Protein AF-X1RIG5-F1 (afdb_monomer)

Foldseek 3Di:
DAAQAKDKDKDKDFAQDQAWWFKKKKKFKDDPRHTPDIDIDTPDIAHHGDIDIDIDIDGNHPPDWDKMKIWMFIDTPNHTPDIDIDIDTHHYPPPWDWDKDFPDWDWADDQDAQDKIKIKTKMFTQIGAFWWKKKWKFKDFPRHGDDIWIFDIDTAGHGGMDITITMDTRNDDGDMDIDMDMDTDD

Nearest PDB structures (foldseek):
  5l7k-assembly1_A  TM=7.568E-01  e=1.453E-01  Homo sapiens
  1ksj-assembly1_B  TM=7.223E-01  e=5.410E-01  Homo sapiens
  2ice-assembly2_D  TM=3.667E-01  e=1.274E-02  Homo sapiens
  2ice-assembly1_A  TM=3.666E-01  e=1.338E-02  Homo sapiens
  2a73-assembly1_A  TM=3.459E-01  e=1.049E-02  Homo sapiens

Radius of gyration: 20.93 Å; Cα contacts (8 Å, |Δi|>4): 459; chains: 1; bounding box: 56×22×58 Å

Secondary structure (DSSP, 8-state):
-BTTSPEEEEEEEE--SSS-B--EEEEEEEETTEEEEEEEE----B-TT-EEEEEEEE--TTPPSEEEEEEEEEEETTEEEEEEEEEEEEBPTTSS---EEEEEEEEES---TTEEEEEEEEEEE-SSS-EEEEEEEEEEETTEEEEEEEPPPEEE-TT-EEEEEEEEEE-SSS-EEEEEEEE---

Structure (mmCIF, N/CA/C/O backbone):
data_AF-X1RIG5-F1
#
_entry.id   AF-X1RIG5-F1
#
loop_
_atom_site.group_PDB
_atom_site.id
_atom_site.type_symbol
_atom_site.label_atom_id
_atom_site.label_alt_id
_atom_site.label_comp_id
_atom_site.label_asym_id
_atom_site.label_entity_id
_atom_site.label_seq_id
_atom_site.pdbx_PDB_ins_code
_atom_site.Cartn_x
_atom_site.Cartn_y
_atom_site.Cartn_z
_atom_site.occupancy
_atom_site.B_iso_or_equiv
_atom_site.auth_seq_id
_atom_site.auth_comp_id
_atom_site.auth_asym_id
_atom_site.auth_atom_id
_atom_site.pdbx_PDB_model_num
ATOM 1 N N . THR A 1 1 ? -14.462 3.095 0.187 1.00 90.62 1 THR A N 1
ATOM 2 C CA . THR A 1 1 ? -13.925 1.980 -0.620 1.00 90.62 1 THR A CA 1
ATOM 3 C C . THR A 1 1 ? -15.043 1.390 -1.469 1.00 90.62 1 THR A C 1
ATOM 5 O O . THR A 1 1 ? -16.194 1.774 -1.270 1.00 90.62 1 THR A O 1
ATOM 8 N N . GLU A 1 2 ? -14.728 0.491 -2.396 1.00 92.69 2 GLU A N 1
ATOM 9 C CA . GLU A 1 2 ? -15.689 -0.296 -3.183 1.00 92.69 2 GLU A CA 1
ATOM 10 C C . GLU A 1 2 ? -15.714 -1.760 -2.735 1.00 92.69 2 GLU A C 1
ATOM 12 O O . GLU A 1 2 ? -14.831 -2.212 -2.007 1.00 92.69 2 GLU A O 1
ATOM 17 N N . VAL A 1 3 ? -16.726 -2.506 -3.182 1.00 91.50 3 VAL A N 1
ATOM 18 C CA . VAL A 1 3 ? -16.779 -3.968 -3.032 1.00 91.50 3 VAL A CA 1
ATOM 19 C C . VAL A 1 3 ? -15.520 -4.609 -3.629 1.00 91.50 3 VAL A C 1
ATOM 21 O O . VAL A 1 3 ? -15.137 -4.267 -4.745 1.00 91.50 3 VAL A O 1
ATOM 24 N N . ASN A 1 4 ? -14.922 -5.561 -2.906 1.00 88.12 4 ASN A N 1
ATOM 25 C CA . ASN A 1 4 ? -13.672 -6.264 -3.242 1.00 88.12 4 ASN A CA 1
ATOM 26 C C . ASN A 1 4 ? -12.398 -5.398 -3.233 1.00 88.12 4 ASN A C 1
ATOM 28 O O . ASN A 1 4 ? -11.327 -5.908 -3.551 1.00 88.12 4 ASN A O 1
ATOM 32 N N . TYR A 1 5 ? -12.482 -4.123 -2.838 1.00 88.56 5 TYR A N 1
ATOM 33 C CA . TYR A 1 5 ? -11.306 -3.278 -2.627 1.00 88.56 5 TYR A CA 1
ATOM 34 C C . TYR A 1 5 ? -11.061 -3.079 -1.133 1.00 88.56 5 TYR A C 1
ATOM 36 O O . TYR A 1 5 ? -11.981 -2.677 -0.402 1.00 88.56 5 TYR A O 1
ATOM 44 N N . PRO A 1 6 ? -9.834 -3.333 -0.654 1.00 90.56 6 PRO A N 1
ATOM 45 C CA . PRO A 1 6 ? -9.542 -3.255 0.765 1.00 90.56 6 PRO A CA 1
ATOM 46 C C . PRO A 1 6 ? -9.807 -1.852 1.318 1.00 90.56 6 PRO A C 1
ATOM 48 O O . PRO A 1 6 ? -9.609 -0.839 0.645 1.00 90.56 6 PRO A O 1
ATOM 51 N N . LEU A 1 7 ? -10.267 -1.788 2.564 1.00 91.88 7 LEU A N 1
ATOM 52 C CA . LEU A 1 7 ? -10.380 -0.537 3.304 1.00 91.88 7 LEU A CA 1
ATOM 53 C C . LEU A 1 7 ? -9.112 -0.322 4.132 1.00 91.88 7 LEU A C 1
ATOM 55 O O . LEU A 1 7 ? -8.787 -1.158 4.971 1.00 91.88 7 LEU A O 1
ATOM 59 N N . GLN A 1 8 ? -8.450 0.824 3.971 1.00 92.75 8 GLN A N 1
ATOM 60 C CA . GLN A 1 8 ? -7.402 1.251 4.898 1.00 92.75 8 GLN A CA 1
ATOM 61 C C . GLN A 1 8 ? -7.973 2.103 6.032 1.00 92.75 8 GLN A C 1
ATOM 63 O O . GLN A 1 8 ? -8.466 3.213 5.824 1.00 92.75 8 GLN A O 1
ATOM 68 N N . ILE A 1 9 ? -7.828 1.614 7.259 1.00 94.00 9 ILE A N 1
ATOM 69 C CA . ILE A 1 9 ? -8.090 2.366 8.483 1.00 94.00 9 ILE A CA 1
ATOM 70 C C . ILE A 1 9 ? -6.743 2.887 8.983 1.00 94.00 9 ILE A C 1
ATOM 72 O O . ILE A 1 9 ? -5.845 2.110 9.299 1.00 94.00 9 ILE A O 1
ATOM 76 N N . LYS A 1 10 ? -6.575 4.212 9.025 1.00 93.31 10 LYS A N 1
ATOM 77 C CA . LYS A 1 10 ? -5.306 4.859 9.392 1.00 93.31 10 LYS A CA 1
ATOM 78 C C . LYS A 1 10 ? -5.344 5.327 10.845 1.00 93.31 10 LYS A C 1
ATOM 80 O O . LYS A 1 10 ? -6.136 6.201 11.199 1.00 93.31 10 LYS A O 1
ATOM 85 N N . ILE A 1 11 ? -4.464 4.775 11.677 1.00 94.69 11 ILE A N 1
ATOM 86 C CA . ILE A 1 11 ? -4.332 5.133 13.091 1.00 94.69 11 ILE A CA 1
ATOM 87 C C . ILE A 1 11 ? -3.092 6.012 13.251 1.00 94.69 11 ILE A C 1
ATOM 89 O O . ILE A 1 11 ? -1.973 5.555 13.042 1.00 94.69 11 ILE A O 1
ATOM 93 N N . SER A 1 12 ? -3.272 7.272 13.648 1.00 95.12 12 SER A N 1
ATOM 94 C CA . SER A 1 12 ? -2.155 8.146 14.024 1.00 95.12 12 SER A CA 1
ATOM 95 C C . SER A 1 12 ? -1.780 7.896 15.482 1.00 95.12 12 SER A C 1
ATOM 97 O O . SER A 1 12 ? -2.545 8.239 16.383 1.00 95.12 12 SER A O 1
ATOM 99 N N . PHE A 1 13 ? -0.596 7.339 15.723 1.00 95.69 13 PHE A N 1
ATOM 100 C CA . PHE A 1 13 ? -0.113 7.004 17.058 1.00 95.69 13 PHE A CA 1
ATOM 101 C C . PHE A 1 13 ? 1.099 7.855 17.433 1.00 95.69 13 PHE A C 1
ATOM 103 O O . PHE A 1 13 ? 2.084 7.898 16.697 1.00 95.69 13 PHE A O 1
ATOM 110 N N . LYS A 1 14 ? 1.064 8.485 18.613 1.00 95.94 14 LYS A N 1
ATOM 111 C CA . LYS A 1 14 ? 2.202 9.212 19.188 1.00 95.94 14 LYS A CA 1
ATOM 112 C C . LYS A 1 14 ? 2.753 8.464 20.396 1.00 95.94 14 LYS A C 1
ATOM 114 O O . LYS A 1 14 ? 2.040 8.280 21.378 1.00 95.94 14 LYS A O 1
ATOM 119 N N . ASN A 1 15 ? 4.033 8.105 20.362 1.00 96.50 15 ASN A N 1
ATOM 120 C CA . ASN A 1 15 ? 4.719 7.571 21.534 1.00 96.50 15 ASN A CA 1
ATOM 121 C C . ASN A 1 15 ? 5.291 8.719 22.379 1.00 96.50 15 ASN A C 1
ATOM 123 O O . ASN A 1 15 ? 6.271 9.343 21.987 1.00 96.50 15 ASN A O 1
ATOM 127 N N . THR A 1 16 ? 4.682 8.989 23.533 1.00 95.38 16 THR A N 1
ATOM 128 C CA . THR A 1 16 ? 5.144 9.993 24.513 1.00 95.38 16 THR A CA 1
ATOM 129 C C . THR A 1 16 ? 5.971 9.386 25.652 1.00 95.38 16 THR A C 1
ATOM 131 O O . THR A 1 16 ? 6.210 10.036 26.667 1.00 95.38 16 THR A O 1
ATOM 134 N N . GLY A 1 17 ? 6.303 8.097 25.558 1.00 93.06 17 GLY A N 1
ATOM 135 C CA . GLY A 1 17 ? 7.121 7.387 26.533 1.00 93.06 17 GLY A CA 1
ATOM 136 C C . GLY A 1 17 ? 8.605 7.417 26.173 1.00 93.06 17 GLY A C 1
ATOM 137 O O . GLY A 1 17 ? 9.011 7.874 25.108 1.00 93.06 17 GLY A O 1
ATOM 138 N N . ASN A 1 18 ? 9.428 6.855 27.057 1.00 95.19 18 ASN A N 1
ATOM 139 C CA . ASN A 1 18 ? 10.881 6.753 26.883 1.00 95.19 18 ASN A CA 1
ATOM 140 C C . ASN A 1 18 ? 11.351 5.403 26.300 1.00 95.19 18 ASN A C 1
ATOM 142 O O . ASN A 1 18 ? 12.549 5.215 26.093 1.00 95.19 18 ASN A O 1
ATOM 146 N N . VAL A 1 19 ? 10.434 4.468 26.027 1.00 95.00 19 VAL A N 1
ATOM 147 C CA . VAL A 1 19 ? 10.717 3.148 25.434 1.00 95.00 19 VAL A CA 1
ATOM 148 C C . VAL A 1 19 ? 9.994 2.974 24.101 1.00 95.00 19 VAL A C 1
ATOM 150 O O . VAL A 1 19 ? 9.023 3.671 23.815 1.00 95.00 19 VAL A O 1
ATOM 153 N N . VAL A 1 20 ? 10.462 2.045 23.264 1.00 96.44 20 VAL A N 1
ATOM 154 C CA . VAL A 1 20 ? 9.784 1.701 22.003 1.00 96.44 20 VAL A CA 1
ATOM 155 C C . VAL A 1 20 ? 8.409 1.102 22.310 1.00 96.44 20 VAL A C 1
ATOM 157 O O . VAL A 1 20 ? 8.315 0.119 23.043 1.00 96.44 20 VAL A O 1
ATOM 160 N N . ALA A 1 21 ? 7.359 1.674 21.725 1.00 96.00 21 ALA A N 1
ATOM 161 C CA . ALA A 1 21 ? 5.991 1.185 21.846 1.00 96.00 21 ALA A CA 1
ATOM 162 C C . ALA A 1 21 ? 5.666 0.203 20.710 1.00 96.00 21 ALA A C 1
ATOM 164 O O . ALA A 1 21 ? 6.063 0.422 19.565 1.00 96.00 21 ALA A O 1
ATOM 165 N N . LYS A 1 22 ? 4.925 -0.862 21.029 1.00 96.62 22 LYS A N 1
ATOM 166 C CA . LYS A 1 22 ? 4.336 -1.806 20.068 1.00 96.62 22 LYS A CA 1
ATOM 167 C C . LYS A 1 22 ? 2.828 -1.877 20.361 1.00 96.62 22 LYS A C 1
ATOM 169 O O . LYS A 1 22 ? 2.435 -2.680 21.209 1.00 96.62 22 LYS A O 1
ATOM 174 N N . PRO A 1 23 ? 2.010 -0.963 19.808 1.00 96.50 23 PRO A N 1
ATOM 175 C CA . PRO A 1 23 ? 0.573 -0.969 20.052 1.00 96.50 23 PRO A CA 1
ATOM 176 C C . PRO A 1 23 ? -0.097 -2.166 19.373 1.00 96.50 23 PRO A C 1
ATOM 178 O O . PRO A 1 23 ? 0.304 -2.584 18.289 1.00 96.50 23 PRO A O 1
ATOM 181 N N . GLN A 1 24 ? -1.140 -2.680 20.011 1.00 97.38 24 GLN A N 1
ATOM 182 C CA . GLN A 1 24 ? -2.062 -3.664 19.457 1.00 97.38 24 GLN A CA 1
ATOM 183 C C . GLN A 1 24 ? -3.335 -2.933 19.043 1.00 97.38 24 GLN A C 1
ATOM 185 O O . GLN A 1 24 ? -3.906 -2.188 19.836 1.00 97.38 24 GLN A O 1
ATOM 190 N N . ILE A 1 25 ? -3.770 -3.122 17.807 1.00 97.38 25 ILE A N 1
ATOM 191 C CA . ILE A 1 25 ? -4.968 -2.501 17.253 1.00 97.38 25 ILE A CA 1
ATOM 192 C C . ILE A 1 25 ? -5.963 -3.615 16.968 1.00 97.38 25 ILE A C 1
ATOM 194 O O . ILE A 1 25 ? -5.629 -4.567 16.269 1.00 97.38 25 ILE A O 1
ATOM 198 N N . ALA A 1 26 ? -7.172 -3.490 17.496 1.00 97.25 26 ALA A N 1
ATOM 199 C CA . ALA A 1 26 ? -8.304 -4.336 17.159 1.00 97.25 26 ALA A CA 1
ATOM 200 C C . ALA A 1 26 ? -9.369 -3.479 16.475 1.00 97.25 26 ALA A C 1
ATOM 202 O O . ALA A 1 26 ? -9.651 -2.362 16.907 1.00 97.25 26 ALA A O 1
ATOM 203 N N . VAL A 1 27 ? -9.944 -3.992 15.398 1.00 97.81 27 VAL A N 1
ATOM 204 C CA . VAL A 1 27 ? -11.011 -3.345 14.646 1.00 97.81 27 VAL A CA 1
ATOM 205 C C . VAL A 1 27 ? -12.162 -4.323 14.530 1.00 97.81 27 VAL A C 1
ATOM 207 O O . VAL A 1 27 ? -12.005 -5.383 13.935 1.00 97.81 27 VAL A O 1
ATOM 210 N N . GLU A 1 28 ? -13.323 -3.958 15.054 1.00 98.00 28 GLU A N 1
ATOM 211 C CA . GLU A 1 28 ? -14.573 -4.683 14.831 1.00 98.00 28 GLU A CA 1
ATOM 212 C C . GLU A 1 28 ? -15.380 -3.959 13.760 1.00 98.00 28 GLU A C 1
ATOM 214 O O . GLU A 1 28 ? -15.606 -2.751 13.849 1.00 98.00 28 GLU A O 1
ATOM 219 N N . ILE A 1 29 ? -15.821 -4.690 12.741 1.00 98.06 29 ILE A N 1
ATOM 220 C CA . ILE A 1 29 ? -16.619 -4.139 11.653 1.00 98.06 29 ILE A CA 1
ATOM 221 C C . ILE A 1 29 ? -18.057 -4.598 11.811 1.00 98.06 29 ILE A C 1
ATOM 223 O O . ILE A 1 29 ? -18.329 -5.791 11.939 1.00 98.06 29 ILE A O 1
ATOM 227 N N . SER A 1 30 ? -18.986 -3.650 11.757 1.00 97.44 30 SER A N 1
ATOM 228 C CA . SER A 1 30 ? -20.415 -3.903 11.878 1.00 97.44 30 SER A CA 1
ATOM 229 C C . SER A 1 30 ? -21.192 -3.414 10.661 1.00 97.44 30 SER A C 1
ATOM 231 O O . SER A 1 30 ? -20.843 -2.418 10.029 1.00 97.44 30 SER A O 1
ATOM 233 N N . SER A 1 31 ? -22.287 -4.105 10.354 1.00 96.62 31 SER A N 1
ATOM 234 C CA . SER A 1 31 ? -23.292 -3.690 9.375 1.00 96.62 31 SER A CA 1
ATOM 235 C C . SER A 1 31 ? -24.678 -3.941 9.953 1.00 96.62 31 SER A C 1
ATOM 237 O O . SER A 1 31 ? -24.922 -4.991 10.547 1.00 96.62 31 SER A O 1
ATOM 239 N N . ASN A 1 32 ? -25.583 -2.967 9.827 1.00 92.62 32 ASN A N 1
ATOM 240 C CA . ASN A 1 32 ? -26.935 -3.034 10.398 1.00 92.62 32 ASN A CA 1
ATOM 241 C C . ASN A 1 32 ? -26.960 -3.413 11.897 1.00 92.62 32 ASN A C 1
ATOM 243 O O . ASN A 1 32 ? -27.855 -4.120 12.355 1.00 92.62 32 ASN A O 1
ATOM 247 N N . GLY A 1 33 ? -25.956 -2.961 12.658 1.00 89.38 33 GLY A N 1
ATOM 248 C CA . GLY A 1 33 ? -25.832 -3.220 14.097 1.00 89.38 33 GLY A CA 1
ATOM 249 C C . GLY A 1 33 ? -25.289 -4.601 14.483 1.00 89.38 33 GLY A C 1
ATOM 250 O O . GLY A 1 33 ? -25.152 -4.867 15.673 1.00 89.38 33 GLY A O 1
ATOM 251 N N . ALA A 1 34 ? -24.957 -5.467 13.520 1.00 95.44 34 ALA A N 1
ATOM 252 C CA . ALA A 1 34 ? -24.324 -6.760 13.772 1.00 95.44 34 ALA A CA 1
ATOM 253 C C . ALA A 1 34 ? -22.849 -6.736 13.358 1.00 95.44 34 ALA A C 1
ATOM 255 O O . ALA A 1 34 ? -22.517 -6.204 12.298 1.00 95.44 34 ALA A O 1
ATOM 256 N N . ILE A 1 35 ? -21.979 -7.352 14.162 1.00 96.50 35 ILE A N 1
ATOM 257 C CA . ILE A 1 35 ? -20.569 -7.550 13.809 1.00 96.50 35 ILE A CA 1
ATOM 258 C C . ILE A 1 35 ? -20.496 -8.538 12.641 1.00 96.50 35 ILE A C 1
ATOM 260 O O . ILE A 1 35 ? -21.047 -9.638 12.706 1.00 96.50 35 ILE A O 1
ATOM 264 N N . VAL A 1 36 ? -19.823 -8.134 11.569 1.00 96.50 36 VAL A N 1
ATOM 265 C CA . VAL A 1 36 ? -19.648 -8.919 10.338 1.00 96.50 36 VAL A CA 1
ATOM 266 C C . VAL A 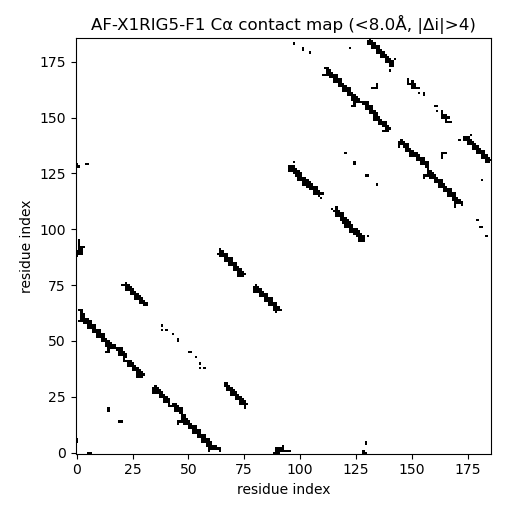1 36 ? -18.202 -9.349 10.109 1.00 96.50 36 VAL A C 1
ATOM 268 O O . VAL A 1 36 ? -17.966 -10.242 9.289 1.00 96.50 36 VAL A O 1
ATOM 271 N N . ASP A 1 37 ? -17.250 -8.704 10.791 1.00 96.69 37 AS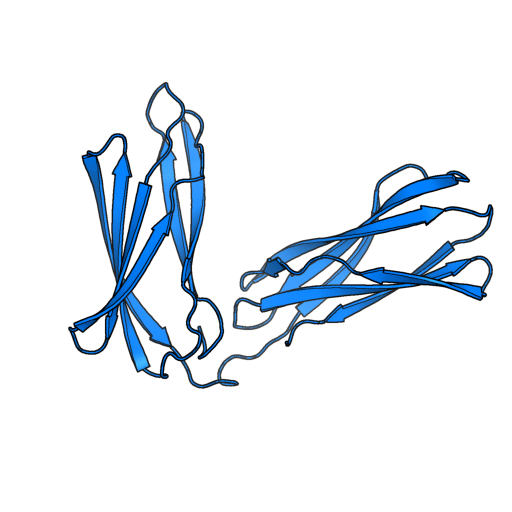P A N 1
ATOM 272 C CA . ASP A 1 37 ? -15.831 -9.041 10.733 1.00 96.69 37 ASP A CA 1
ATOM 273 C C . ASP A 1 37 ? -15.033 -8.432 11.893 1.00 96.69 37 ASP A C 1
ATOM 275 O O . ASP A 1 37 ? -15.500 -7.515 12.573 1.00 96.69 37 ASP A O 1
ATOM 279 N N . SER A 1 38 ? -13.799 -8.899 12.067 1.00 96.06 38 SER A N 1
ATOM 280 C CA . SER A 1 38 ? -12.819 -8.296 12.966 1.00 96.06 38 SER A CA 1
ATOM 281 C C . SER A 1 38 ? -11.396 -8.456 12.436 1.00 96.06 38 SER A C 1
ATOM 283 O O . SER A 1 38 ? -11.030 -9.534 11.972 1.00 96.06 38 SER A O 1
ATOM 285 N N . VAL A 1 39 ? -10.569 -7.421 12.579 1.00 96.12 39 VAL A N 1
ATOM 286 C CA . VAL A 1 39 ? -9.152 -7.431 12.188 1.00 96.12 39 VAL A CA 1
ATOM 287 C C . VAL A 1 39 ? -8.294 -6.998 13.370 1.00 96.12 39 VAL A C 1
ATOM 289 O O . VAL A 1 39 ? -8.643 -6.062 14.085 1.00 96.12 39 VAL A O 1
ATOM 292 N N . SER A 1 40 ? -7.152 -7.653 13.571 1.00 94.12 40 SER A N 1
ATOM 293 C CA . SER A 1 40 ? -6.163 -7.260 14.576 1.00 94.12 40 SER A CA 1
ATOM 294 C C . SER A 1 40 ? -4.794 -7.032 13.949 1.00 94.12 40 SER A C 1
ATOM 296 O O . SER A 1 40 ? -4.390 -7.785 13.066 1.00 94.12 40 SER A O 1
ATOM 298 N N . PHE A 1 41 ? -4.057 -6.043 14.443 1.00 94.44 41 PHE A N 1
ATOM 299 C CA . PHE A 1 41 ? -2.727 -5.692 13.962 1.00 94.44 41 PHE A CA 1
ATOM 300 C C . PHE A 1 41 ? -1.806 -5.319 15.124 1.00 94.44 41 PHE A C 1
ATOM 302 O O . PHE A 1 41 ? -2.214 -4.593 16.029 1.00 94.44 41 PHE A O 1
ATOM 309 N N . GLU A 1 42 ? -0.549 -5.767 15.097 1.00 92.25 42 GLU A N 1
ATOM 310 C CA . GLU A 1 42 ? 0.407 -5.440 16.161 1.00 92.25 42 GLU A CA 1
ATOM 311 C C . GLU A 1 42 ? 1.858 -5.229 15.706 1.00 92.25 42 GLU A C 1
ATOM 313 O O . GLU A 1 42 ? 2.733 -5.060 16.543 1.00 92.25 42 GLU A O 1
ATOM 318 N N . ASP A 1 43 ? 2.179 -5.189 14.414 1.00 91.56 43 ASP A N 1
ATOM 319 C CA . ASP A 1 43 ? 3.585 -5.296 13.986 1.00 91.56 43 ASP A CA 1
ATOM 320 C C . ASP A 1 43 ? 4.406 -3.997 14.053 1.00 91.56 43 ASP A C 1
ATOM 322 O O . ASP A 1 43 ? 5.643 -4.036 14.035 1.00 91.56 43 ASP A O 1
ATOM 326 N N . THR A 1 44 ? 3.764 -2.833 14.181 1.00 93.19 44 THR A N 1
ATOM 327 C CA . THR A 1 44 ? 4.475 -1.547 14.130 1.00 93.19 44 THR A CA 1
ATOM 328 C C . THR A 1 44 ? 5.188 -1.222 15.442 1.00 93.19 44 THR A C 1
ATOM 330 O O . THR A 1 44 ? 4.590 -1.171 16.515 1.00 93.19 44 THR A O 1
ATOM 333 N N . LYS A 1 45 ? 6.488 -0.916 15.347 1.00 95.56 45 LYS A N 1
ATOM 334 C CA . LYS A 1 45 ? 7.311 -0.410 16.455 1.00 95.56 45 LYS A CA 1
ATOM 335 C C . LYS A 1 45 ? 7.501 1.095 16.330 1.00 95.56 45 LYS A C 1
ATOM 337 O O . LYS A 1 45 ? 8.051 1.565 15.338 1.00 95.56 45 LYS A O 1
ATOM 342 N N . ILE A 1 46 ? 7.131 1.836 17.368 1.00 95.62 46 ILE A N 1
ATOM 343 C CA . ILE A 1 46 ? 7.161 3.300 17.376 1.00 95.62 46 ILE A CA 1
ATOM 344 C C . ILE A 1 46 ? 8.197 3.779 18.386 1.00 95.62 46 ILE A C 1
ATOM 346 O O . ILE A 1 46 ? 8.101 3.509 19.586 1.00 95.62 46 ILE A O 1
ATOM 350 N N . LYS A 1 47 ? 9.215 4.491 17.899 1.00 97.00 47 LYS A N 1
ATOM 351 C CA . LYS A 1 47 ? 10.290 5.039 18.740 1.00 97.00 47 LYS A CA 1
ATOM 352 C C . LYS A 1 47 ? 9.765 6.146 19.674 1.00 97.00 47 LYS A C 1
ATOM 354 O O . LYS A 1 47 ? 8.763 6.775 19.343 1.00 97.00 47 LYS A O 1
ATOM 359 N N . PRO A 1 48 ? 10.443 6.405 20.806 1.00 97.06 48 PRO A N 1
ATOM 360 C CA . PRO A 1 48 ? 10.139 7.537 21.682 1.00 97.06 48 PRO A CA 1
ATOM 361 C C . PRO A 1 48 ? 10.011 8.863 20.926 1.00 97.06 48 PRO A C 1
ATOM 363 O O . PRO A 1 48 ? 10.781 9.122 19.997 1.00 97.06 48 PRO A O 1
ATOM 366 N N . GLU A 1 49 ? 9.045 9.688 21.330 1.00 95.56 49 GLU A N 1
ATOM 367 C CA . GLU A 1 49 ? 8.738 11.015 20.772 1.00 95.56 49 GLU A CA 1
ATOM 368 C C . GLU A 1 49 ? 8.398 11.036 19.271 1.00 95.56 49 GLU A C 1
ATOM 370 O O . GLU A 1 49 ? 8.386 12.096 18.637 1.00 95.56 49 GLU A O 1
ATOM 375 N N . LYS A 1 50 ? 8.110 9.874 18.674 1.00 97.06 50 LYS A N 1
ATOM 376 C CA . LYS A 1 50 ? 7.685 9.769 17.276 1.00 97.06 50 LYS A CA 1
ATOM 377 C C . LYS A 1 50 ? 6.176 9.645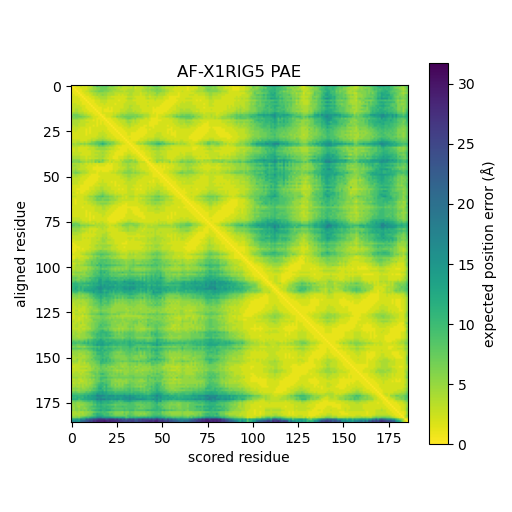 17.145 1.00 97.06 50 LYS A C 1
ATOM 379 O O . LYS A 1 50 ? 5.489 9.098 18.010 1.00 97.06 50 LYS A O 1
ATOM 384 N N . ILE A 1 51 ? 5.697 10.178 16.027 1.00 96.00 51 ILE A N 1
ATOM 385 C CA . ILE A 1 51 ? 4.343 9.998 15.523 1.00 96.00 51 ILE A CA 1
ATOM 386 C C . ILE A 1 51 ? 4.470 9.118 14.289 1.00 96.00 51 ILE A C 1
ATOM 388 O O . ILE A 1 51 ? 5.263 9.434 13.407 1.00 96.00 51 ILE A O 1
ATOM 392 N N . GLU A 1 52 ? 3.701 8.041 14.245 1.00 95.38 52 GLU A N 1
ATOM 393 C CA . GLU A 1 52 ? 3.631 7.143 13.097 1.00 95.38 52 GLU A CA 1
ATOM 394 C C . GLU A 1 52 ? 2.165 6.923 12.726 1.00 95.38 52 GLU A C 1
ATOM 396 O O . GLU A 1 52 ? 1.287 6.885 13.595 1.00 95.38 52 GLU A O 1
ATOM 401 N N . VAL A 1 53 ? 1.900 6.776 11.429 1.00 94.06 53 VAL A N 1
ATOM 402 C CA . VAL A 1 53 ? 0.590 6.360 10.925 1.00 94.06 53 VAL A CA 1
ATOM 403 C C . VAL A 1 53 ? 0.639 4.857 10.694 1.00 94.06 53 VAL A C 1
ATOM 405 O O . VAL A 1 53 ? 1.426 4.380 9.881 1.00 94.06 53 VAL A O 1
ATOM 408 N N . ILE A 1 54 ? -0.197 4.113 11.412 1.00 94.38 54 ILE A N 1
ATOM 409 C CA . ILE A 1 54 ? -0.334 2.666 11.270 1.00 94.38 54 ILE A CA 1
ATOM 410 C C . ILE A 1 54 ? -1.541 2.388 10.363 1.00 94.38 54 ILE A C 1
ATOM 412 O O . ILE A 1 54 ? -2.670 2.676 10.774 1.00 94.38 54 ILE A O 1
ATOM 416 N N . PRO A 1 55 ? -1.343 1.866 9.140 1.00 92.25 55 PRO A N 1
ATOM 417 C CA . PRO A 1 55 ? -2.440 1.410 8.302 1.00 92.25 55 PRO A CA 1
ATOM 418 C C . PRO A 1 55 ? -2.881 0.007 8.736 1.00 92.25 55 PRO A C 1
ATOM 420 O O . PRO A 1 55 ? -2.069 -0.911 8.818 1.00 92.25 55 PRO A O 1
ATOM 423 N N . VAL A 1 56 ? -4.175 -0.160 8.990 1.00 93.81 56 VAL A N 1
ATOM 424 C CA . VAL A 1 56 ? -4.816 -1.465 9.175 1.00 93.81 56 VAL A CA 1
ATOM 425 C C . VAL A 1 56 ? -5.714 -1.709 7.974 1.00 93.81 56 VAL A C 1
ATOM 427 O O . VAL A 1 56 ? -6.606 -0.910 7.691 1.00 93.81 56 VAL A O 1
ATOM 430 N N . GLU A 1 57 ? -5.444 -2.788 7.248 1.00 92.88 57 GLU A N 1
ATOM 431 C CA . GLU A 1 57 ? -6.202 -3.175 6.061 1.00 92.88 57 GLU A CA 1
ATOM 432 C C . GLU A 1 57 ? -7.332 -4.130 6.449 1.00 92.88 57 GLU A C 1
ATOM 434 O O . GLU A 1 57 ? -7.110 -5.111 7.157 1.00 92.88 57 GLU A O 1
ATOM 439 N N . TRP A 1 58 ? -8.542 -3.846 5.974 1.00 94.50 58 TRP A N 1
ATOM 440 C CA . TRP A 1 58 ? -9.666 -4.770 6.042 1.00 94.50 58 TRP A CA 1
ATOM 441 C C . TRP A 1 58 ? -10.044 -5.236 4.635 1.00 94.50 58 TRP A C 1
ATOM 443 O O . TRP A 1 58 ? -10.364 -4.415 3.771 1.00 94.50 58 TRP A O 1
ATOM 453 N N . ASP A 1 59 ? -10.008 -6.551 4.412 1.00 92.00 59 ASP A N 1
ATOM 454 C CA . ASP A 1 59 ? -10.420 -7.175 3.156 1.00 92.00 59 ASP A CA 1
ATOM 455 C C . ASP A 1 59 ? -11.950 -7.145 3.018 1.00 92.00 59 ASP A C 1
ATOM 457 O O . ASP A 1 59 ? -12.690 -7.715 3.824 1.00 92.00 59 ASP A O 1
ATOM 461 N N . THR A 1 60 ? -12.433 -6.468 1.978 1.00 91.62 60 THR A N 1
ATOM 462 C CA . THR A 1 60 ? -13.866 -6.334 1.692 1.00 91.62 60 THR A CA 1
ATOM 463 C C . THR A 1 60 ? -14.367 -7.363 0.676 1.00 91.62 60 THR A C 1
ATOM 465 O O . THR A 1 60 ? -15.507 -7.264 0.211 1.00 91.62 60 THR A O 1
ATOM 468 N N . THR A 1 61 ? -13.552 -8.361 0.327 1.00 89.88 61 THR A N 1
ATOM 469 C CA . THR A 1 61 ? -13.934 -9.432 -0.597 1.00 89.88 61 THR A CA 1
ATOM 470 C C . THR A 1 61 ? -15.196 -10.143 -0.110 1.00 89.88 61 THR A C 1
ATOM 472 O O . THR A 1 61 ? -15.306 -10.567 1.041 1.00 89.88 61 THR A O 1
ATOM 475 N N . GLY A 1 62 ? -16.193 -10.245 -0.991 1.00 89.44 62 GLY A N 1
ATOM 476 C CA . GLY A 1 62 ? -17.479 -10.874 -0.675 1.00 89.44 62 GLY A CA 1
ATOM 477 C C . GLY A 1 62 ? -18.404 -10.048 0.230 1.00 89.44 62 GLY A C 1
ATOM 478 O O . GLY A 1 62 ? -19.482 -10.524 0.592 1.00 89.44 62 GLY A O 1
ATOM 479 N N . ARG A 1 63 ? -18.032 -8.811 0.587 1.00 93.62 63 ARG A N 1
ATOM 480 C CA . ARG A 1 63 ? -18.910 -7.876 1.307 1.00 93.62 63 ARG A CA 1
ATOM 481 C C . ARG A 1 63 ? -19.842 -7.162 0.329 1.00 93.62 63 ARG A C 1
ATOM 483 O O . ARG A 1 63 ? -19.525 -6.977 -0.842 1.00 93.62 63 ARG A O 1
ATOM 490 N N . GLN A 1 64 ? -21.022 -6.781 0.805 1.00 94.44 64 GLN A N 1
ATOM 491 C CA . GLN A 1 64 ? -22.005 -6.076 -0.016 1.00 94.44 64 GLN A CA 1
ATOM 492 C C . GLN A 1 64 ? -21.787 -4.563 0.049 1.00 94.44 64 GLN A C 1
ATOM 494 O O . GLN A 1 64 ? -21.234 -4.039 1.013 1.00 94.44 64 GLN A O 1
ATOM 499 N N . ALA A 1 65 ? -22.248 -3.850 -0.977 1.00 96.38 65 ALA A N 1
ATOM 500 C CA . ALA A 1 65 ? -22.330 -2.399 -0.900 1.00 96.38 65 ALA A CA 1
ATOM 501 C C . ALA A 1 65 ? -23.344 -1.988 0.182 1.00 96.38 65 ALA A C 1
ATOM 503 O O . ALA A 1 65 ? -24.386 -2.627 0.342 1.00 96.38 65 ALA A O 1
ATOM 504 N N . GLY A 1 66 ? -23.049 -0.917 0.914 1.00 96.88 66 GLY A N 1
ATOM 505 C CA . GLY A 1 66 ? -23.891 -0.440 2.006 1.00 96.88 66 GLY A CA 1
ATOM 506 C C . GLY A 1 66 ? -23.125 0.351 3.058 1.00 96.88 66 GLY A C 1
ATOM 507 O O . GLY A 1 66 ? -21.935 0.629 2.908 1.00 96.88 66 GLY A O 1
ATOM 508 N N . ASN A 1 67 ? -23.829 0.708 4.131 1.00 97.62 67 ASN A N 1
ATOM 509 C CA . ASN A 1 67 ? -23.258 1.417 5.271 1.00 97.62 67 ASN A CA 1
ATOM 510 C C . ASN A 1 67 ? -22.698 0.429 6.297 1.00 97.62 67 ASN A C 1
ATOM 512 O O . ASN A 1 67 ? -23.304 -0.603 6.602 1.00 97.62 67 ASN A O 1
ATOM 516 N N . TYR A 1 68 ? -21.548 0.791 6.845 1.00 97.75 68 TYR A N 1
ATOM 517 C CA . TYR A 1 68 ? -20.798 0.026 7.822 1.00 97.75 68 TYR A CA 1
ATOM 518 C C . TYR A 1 68 ? -20.287 0.955 8.920 1.00 97.75 68 TYR A C 1
ATOM 520 O O . TYR A 1 68 ? -20.182 2.173 8.747 1.00 97.75 68 TYR A O 1
ATOM 528 N N . SER A 1 69 ? -19.929 0.361 10.049 1.00 97.38 69 SER A N 1
ATOM 529 C CA . SER A 1 69 ? -19.178 1.035 11.097 1.00 97.38 69 SER A CA 1
ATOM 530 C C . SER A 1 69 ? -17.968 0.207 11.510 1.00 97.38 69 SER A C 1
ATOM 532 O O . SER A 1 69 ? -17.999 -1.021 11.483 1.00 97.38 69 SER A O 1
ATOM 534 N N . ALA A 1 70 ? -16.884 0.890 11.865 1.00 97.50 70 ALA A N 1
ATOM 535 C CA . ALA A 1 70 ? -15.692 0.304 12.453 1.00 97.50 70 ALA A CA 1
ATOM 536 C C . ALA A 1 70 ? -15.558 0.803 13.889 1.00 97.50 70 ALA A C 1
ATOM 538 O O . ALA A 1 70 ? -15.564 2.011 14.130 1.00 97.50 70 ALA A O 1
ATOM 539 N N . HIS A 1 71 ? -15.410 -0.117 14.833 1.00 97.88 71 HIS A N 1
ATOM 540 C CA . HIS A 1 71 ? -15.019 0.181 16.199 1.00 97.88 71 HIS A CA 1
ATOM 541 C C . HIS A 1 71 ? -13.547 -0.189 16.371 1.00 97.88 71 HIS A C 1
ATOM 543 O O . HIS A 1 71 ? -13.178 -1.359 16.308 1.00 97.88 71 HIS A O 1
ATOM 549 N N . VAL A 1 72 ? -12.698 0.825 16.514 1.00 97.81 72 VAL A N 1
ATOM 550 C CA . VAL A 1 72 ? -11.246 0.674 16.623 1.00 97.81 72 VAL A CA 1
ATOM 551 C C . VAL A 1 72 ? -10.852 0.797 18.084 1.00 97.81 72 VAL A C 1
ATOM 553 O O . VAL A 1 72 ? -11.162 1.808 18.705 1.00 97.81 72 VAL A O 1
ATOM 556 N N . VAL A 1 73 ? -10.118 -0.180 18.603 1.00 97.81 73 VAL A N 1
ATOM 557 C CA . VAL A 1 73 ? -9.538 -0.183 19.948 1.00 97.81 73 VAL A CA 1
ATOM 558 C C . VAL A 1 73 ? -8.024 -0.293 19.824 1.00 97.81 73 VAL A C 1
ATOM 560 O O . VAL A 1 73 ? -7.509 -1.152 19.109 1.00 97.81 73 VAL A O 1
ATOM 563 N N . VAL A 1 74 ? -7.299 0.573 20.527 1.00 97.38 74 VAL A N 1
ATOM 564 C CA . VAL A 1 74 ? -5.837 0.570 20.580 1.00 97.38 74 VAL A CA 1
ATOM 565 C C . VAL A 1 74 ? -5.399 0.251 22.001 1.00 97.38 74 VAL A C 1
ATOM 567 O O . VAL A 1 74 ? -5.769 0.937 22.951 1.00 97.38 74 VAL A O 1
ATOM 570 N N . SER A 1 75 ? -4.559 -0.767 22.136 1.00 96.88 75 SER A N 1
ATOM 571 C CA . SER A 1 75 ? -4.027 -1.238 23.408 1.00 96.88 75 SER A CA 1
ATOM 572 C C . SER A 1 75 ? -2.502 -1.198 23.422 1.00 96.88 75 SER A C 1
ATOM 574 O O . SER A 1 75 ? -1.843 -1.407 22.406 1.00 96.88 75 SER A O 1
ATOM 576 N N . LEU A 1 76 ? -1.913 -0.958 24.591 1.00 95.06 76 LEU A N 1
ATOM 577 C CA . LEU A 1 76 ? -0.471 -1.029 24.814 1.00 95.06 76 LEU A CA 1
ATOM 578 C C . LEU A 1 76 ? -0.204 -1.809 26.102 1.00 95.06 76 LEU A C 1
ATOM 580 O O . LEU A 1 76 ? -0.721 -1.461 27.161 1.00 95.06 76 LEU A O 1
ATOM 584 N N . GLY A 1 77 ? 0.570 -2.895 26.011 1.00 90.44 77 GLY A N 1
ATOM 585 C CA . GLY A 1 77 ? 0.849 -3.762 27.164 1.00 90.44 77 GLY A CA 1
ATOM 586 C C . GLY A 1 77 ? -0.415 -4.354 27.803 1.00 90.44 77 GLY A C 1
ATOM 587 O O . GLY A 1 77 ? -0.500 -4.436 29.024 1.00 90.44 77 GLY A O 1
ATOM 588 N N . GLY A 1 78 ? -1.422 -4.695 26.991 1.00 90.25 78 GLY A N 1
ATOM 589 C CA . GLY A 1 78 ? -2.713 -5.221 27.453 1.00 90.25 78 GLY A CA 1
ATOM 590 C C . GLY A 1 78 ? -3.686 -4.178 28.017 1.00 90.25 78 GLY A C 1
ATOM 591 O O . GLY A 1 78 ? -4.792 -4.540 28.405 1.00 90.25 78 GLY A O 1
ATOM 592 N N . THR A 1 79 ? -3.311 -2.896 28.059 1.00 94.62 79 THR A N 1
ATOM 593 C CA . THR A 1 79 ? -4.186 -1.810 28.531 1.00 94.62 79 THR A CA 1
ATOM 594 C C . THR A 1 79 ? -4.773 -1.054 27.346 1.00 94.62 79 THR A C 1
ATOM 596 O O . THR A 1 79 ? -4.010 -0.617 26.487 1.00 94.62 79 THR A O 1
ATOM 599 N N . ASN A 1 80 ? -6.096 -0.861 27.314 1.00 96.00 80 ASN A N 1
ATOM 600 C CA . ASN A 1 80 ? -6.751 0.016 26.339 1.00 96.00 80 ASN A CA 1
ATOM 601 C C . ASN A 1 80 ? -6.314 1.469 26.595 1.00 96.00 80 ASN A C 1
ATOM 603 O O . ASN A 1 80 ? -6.459 1.983 27.704 1.00 96.00 80 ASN A O 1
ATOM 607 N N . ILE A 1 81 ? -5.754 2.106 25.571 1.00 95.38 81 ILE A N 1
ATOM 608 C CA . ILE A 1 81 ? -5.262 3.489 25.606 1.00 95.38 81 ILE A CA 1
ATOM 609 C C . ILE A 1 81 ? -6.082 4.429 24.716 1.00 95.38 81 ILE A C 1
ATOM 611 O O . ILE A 1 81 ? -5.827 5.633 24.704 1.00 95.38 81 ILE A O 1
ATOM 615 N N . GLY A 1 82 ? -7.062 3.906 23.979 1.00 94.88 82 GLY A N 1
ATOM 616 C CA . GLY A 1 82 ? -7.974 4.702 23.175 1.00 94.88 82 GLY A CA 1
ATOM 617 C C . GLY A 1 82 ? -8.867 3.853 22.282 1.00 94.88 82 GLY A C 1
ATOM 618 O O . GLY A 1 82 ? -8.465 2.805 21.782 1.00 94.88 82 GLY A O 1
ATOM 619 N N . GLU A 1 83 ? -10.065 4.362 22.025 1.00 96.94 83 GLU A N 1
ATOM 620 C CA . GLU A 1 83 ? -11.029 3.751 21.118 1.00 96.94 83 GLU A CA 1
ATOM 621 C C . GLU A 1 83 ? -11.747 4.807 20.275 1.00 96.94 83 GLU A C 1
ATOM 623 O O . GLU A 1 83 ? -11.830 5.982 20.651 1.00 96.94 83 GLU A O 1
ATOM 628 N N . LYS A 1 84 ? -12.230 4.406 19.098 1.00 97.38 84 LYS A N 1
ATOM 629 C CA . LYS A 1 84 ? -12.963 5.290 18.192 1.00 97.38 84 LYS A CA 1
ATOM 630 C C . LYS A 1 84 ? -13.919 4.514 17.292 1.00 97.38 84 LYS A C 1
ATOM 632 O O . LYS A 1 84 ? -13.517 3.566 16.624 1.00 97.38 84 LYS A O 1
ATOM 637 N N . GLY A 1 85 ? -15.161 4.987 17.218 1.00 95.94 85 GLY A N 1
ATOM 638 C CA . GLY A 1 85 ? -16.129 4.586 16.199 1.00 95.94 85 GLY A CA 1
ATOM 639 C C . GLY A 1 85 ? -15.983 5.416 14.921 1.00 95.94 85 GLY A C 1
ATOM 640 O O . GLY A 1 85 ? -15.792 6.634 14.983 1.00 95.94 85 GLY A O 1
ATOM 641 N N . LEU A 1 86 ? -16.074 4.765 13.766 1.00 95.56 86 LEU A N 1
ATOM 642 C CA . LEU A 1 86 ? -16.053 5.386 12.443 1.00 95.56 86 LEU A CA 1
ATOM 643 C C . LEU A 1 86 ? -17.205 4.834 11.610 1.00 95.56 86 LEU A C 1
ATOM 645 O O . LEU A 1 86 ? -17.363 3.623 11.513 1.00 95.56 86 LEU A O 1
ATOM 649 N N . GLU A 1 87 ? -17.976 5.709 10.976 1.00 96.50 87 GLU A N 1
ATOM 650 C CA . GLU A 1 87 ? -18.983 5.320 9.988 1.00 96.50 87 GLU A CA 1
ATOM 651 C C . GLU A 1 87 ? -18.408 5.461 8.579 1.00 96.50 87 GLU A C 1
ATOM 653 O O . GLU A 1 87 ? -17.668 6.405 8.291 1.00 96.50 87 GLU A O 1
ATOM 658 N N . PHE A 1 88 ? -18.732 4.518 7.698 1.00 95.62 88 PHE A N 1
ATOM 659 C CA . PHE A 1 88 ? -18.289 4.540 6.308 1.00 95.62 88 PHE A CA 1
ATOM 660 C C . PHE A 1 88 ? -19.245 3.759 5.400 1.00 95.62 88 PHE A C 1
ATOM 662 O O . PHE A 1 88 ? -20.099 3.005 5.861 1.00 95.62 88 PHE A O 1
ATOM 669 N N . ALA A 1 89 ? -19.082 3.924 4.087 1.00 95.25 89 ALA A N 1
ATOM 670 C CA . ALA A 1 89 ? -19.817 3.158 3.089 1.00 95.25 89 ALA A CA 1
ATOM 671 C C . ALA A 1 89 ? -18.869 2.331 2.210 1.00 95.25 89 ALA A C 1
ATOM 673 O O . ALA A 1 89 ? -17.802 2.804 1.797 1.00 95.25 89 ALA A O 1
ATOM 674 N N . ILE A 1 90 ? -19.291 1.104 1.903 1.00 96.00 90 ILE A N 1
ATOM 675 C CA . ILE A 1 90 ? -18.772 0.319 0.783 1.00 96.00 90 ILE A CA 1
ATOM 676 C C . ILE A 1 90 ? -19.651 0.639 -0.423 1.00 96.00 90 ILE A C 1
ATOM 678 O O . ILE A 1 90 ? -20.867 0.447 -0.388 1.00 96.00 90 ILE A O 1
ATOM 682 N N . LEU A 1 91 ? -19.037 1.146 -1.484 1.00 95.25 91 LEU A N 1
ATOM 683 C CA . LEU A 1 91 ? -19.732 1.532 -2.706 1.00 95.25 91 LEU A CA 1
ATOM 684 C C . LEU A 1 91 ? -19.790 0.358 -3.698 1.00 95.25 91 LEU A C 1
ATOM 686 O O . LEU A 1 91 ? -18.926 -0.523 -3.654 1.00 95.25 91 LEU A O 1
ATOM 690 N N . PRO A 1 92 ? -20.779 0.326 -4.610 1.00 94.00 92 PRO A N 1
ATOM 691 C CA . PRO A 1 92 ? -20.756 -0.594 -5.741 1.00 94.00 92 PRO A CA 1
ATOM 692 C C . PRO A 1 92 ? -19.464 -0.453 -6.552 1.00 94.00 92 PRO A C 1
ATOM 694 O O . PRO A 1 92 ? -18.894 0.635 -6.645 1.00 94.00 92 PRO A O 1
ATOM 697 N N . LEU A 1 93 ? -19.029 -1.549 -7.164 1.00 90.31 93 LEU A N 1
ATOM 698 C CA . LEU A 1 93 ? -17.852 -1.560 -8.027 1.00 90.31 93 LEU A CA 1
ATOM 699 C C . LEU A 1 93 ? -18.003 -0.558 -9.187 1.00 90.31 93 LEU A C 1
ATOM 701 O O . LEU A 1 93 ? -19.054 -0.516 -9.829 1.00 90.31 93 LEU A O 1
ATOM 705 N N . GLY A 1 94 ? -16.954 0.220 -9.462 1.00 89.12 94 GLY A N 1
ATOM 706 C CA . GLY A 1 94 ? -16.926 1.202 -10.554 1.00 89.12 94 GLY A CA 1
ATOM 707 C C . GLY A 1 94 ? -17.596 2.547 -10.239 1.00 89.12 94 GLY A C 1
ATOM 708 O O . GLY A 1 94 ? -17.813 3.348 -11.145 1.00 89.12 94 GLY A O 1
ATOM 709 N N . THR A 1 95 ? -17.920 2.810 -8.972 1.00 93.25 95 THR A N 1
ATOM 710 C CA . THR A 1 95 ? -18.418 4.109 -8.491 1.00 93.25 95 THR A CA 1
ATOM 711 C C . THR A 1 95 ? -17.312 5.173 -8.431 1.00 93.25 95 THR A C 1
ATOM 713 O O . THR A 1 95 ? -17.561 6.342 -8.716 1.00 93.25 95 THR A O 1
ATOM 716 N N . LEU A 1 96 ? -16.101 4.786 -8.034 1.00 92.69 96 LEU A N 1
ATOM 717 C CA . LEU A 1 96 ? -14.923 5.626 -7.847 1.00 92.69 96 LEU A CA 1
ATOM 718 C C . LEU A 1 96 ? -13.993 5.494 -9.053 1.00 92.69 96 LEU A C 1
ATOM 720 O O . LEU A 1 96 ? -13.647 4.388 -9.481 1.00 92.69 96 LEU A O 1
ATOM 724 N N . SER A 1 97 ? -13.551 6.630 -9.591 1.00 91.38 97 SER A N 1
ATOM 725 C CA . SER A 1 97 ? -12.622 6.628 -10.717 1.00 91.38 97 SER A CA 1
ATOM 726 C C . SER A 1 97 ? -11.232 6.150 -10.295 1.00 91.38 97 SER A C 1
ATOM 728 O O . SER A 1 97 ? -10.723 6.484 -9.222 1.00 91.38 97 SER A O 1
ATOM 730 N N . ARG A 1 98 ? -10.593 5.373 -11.167 1.00 90.19 98 ARG A N 1
ATOM 731 C CA . ARG A 1 98 ? -9.194 4.961 -11.032 1.00 90.19 98 ARG A CA 1
ATOM 732 C C . ARG A 1 98 ? -8.369 5.776 -12.006 1.00 90.19 98 ARG A C 1
ATOM 734 O O . ARG A 1 98 ? -8.753 5.960 -13.158 1.00 90.19 98 ARG A O 1
ATOM 741 N N . SER A 1 99 ? -7.259 6.305 -11.523 1.00 93.62 99 SER A N 1
ATOM 742 C CA . SER A 1 99 ? -6.345 7.104 -12.322 1.00 93.62 99 SER A CA 1
ATOM 743 C C . SER A 1 99 ? -4.994 7.122 -11.636 1.00 93.62 99 SER A C 1
ATOM 745 O O . SER A 1 99 ? -4.900 7.096 -10.409 1.00 93.62 99 SER A O 1
ATOM 747 N N . GLY A 1 100 ? -3.937 7.214 -12.423 1.00 94.81 100 GLY A N 1
ATOM 748 C CA . GLY A 1 100 ? -2.614 7.425 -11.883 1.00 94.81 100 GLY A CA 1
ATOM 749 C C . GLY A 1 100 ? -1.610 7.770 -12.955 1.00 94.81 100 GLY A C 1
ATOM 750 O O . GLY A 1 100 ? -1.908 7.768 -14.149 1.00 94.81 100 GLY A O 1
ATOM 751 N N . MET A 1 101 ? -0.420 8.126 -12.499 1.00 96.62 101 MET A N 1
ATOM 752 C CA . MET A 1 101 ? 0.642 8.629 -13.351 1.00 96.62 101 MET A CA 1
ATOM 753 C C . MET A 1 101 ? 1.957 7.975 -12.960 1.00 96.62 101 MET A C 1
ATOM 755 O O . MET A 1 101 ? 2.409 8.109 -11.825 1.00 96.62 101 MET A O 1
ATOM 759 N N . LEU A 1 102 ? 2.578 7.286 -13.916 1.00 97.38 102 LEU A N 1
ATOM 760 C CA . LEU A 1 102 ? 3.973 6.876 -13.821 1.00 97.38 102 LEU A CA 1
ATOM 761 C C . LEU A 1 102 ? 4.838 8.117 -14.056 1.00 97.38 102 LEU A C 1
ATOM 763 O O . LEU A 1 102 ? 4.895 8.630 -15.172 1.00 97.38 102 LEU A O 1
ATOM 767 N N . THR A 1 103 ? 5.457 8.637 -13.000 1.00 97.31 103 THR A N 1
ATOM 768 C CA . THR A 1 103 ? 6.203 9.903 -13.056 1.00 97.31 103 THR A CA 1
ATOM 769 C C . THR A 1 103 ? 7.680 9.708 -13.350 1.00 97.31 103 THR A C 1
ATOM 771 O O . THR A 1 103 ? 8.327 10.618 -13.858 1.00 97.31 103 THR A O 1
ATOM 774 N N . GLU A 1 104 ? 8.226 8.545 -13.004 1.00 97.12 104 GLU A N 1
ATOM 775 C CA . GLU A 1 104 ? 9.651 8.266 -13.135 1.00 97.12 104 GLU A CA 1
ATOM 776 C C . GLU A 1 104 ? 9.903 6.760 -13.241 1.00 97.12 104 GLU A C 1
ATOM 778 O O . GLU A 1 104 ? 9.274 5.974 -12.533 1.00 97.12 104 GLU A O 1
ATOM 783 N N . ILE A 1 105 ? 10.858 6.374 -14.088 1.00 97.69 105 ILE A N 1
ATOM 784 C CA . ILE A 1 105 ? 11.554 5.088 -14.006 1.00 97.69 105 ILE A CA 1
ATOM 785 C C . ILE A 1 105 ? 13.032 5.420 -13.813 1.00 97.69 105 ILE A C 1
ATOM 787 O O . ILE A 1 105 ? 13.634 6.076 -14.664 1.00 97.69 105 ILE A O 1
ATOM 791 N N . SER A 1 106 ? 13.617 4.978 -12.706 1.00 96.25 106 SER A N 1
ATOM 792 C CA . SER A 1 106 ? 15.020 5.223 -12.384 1.00 96.25 106 SER A CA 1
ATOM 793 C C . SER A 1 106 ? 15.747 3.943 -11.993 1.00 96.25 106 SER A C 1
ATOM 795 O O . SER A 1 106 ? 15.152 2.928 -11.627 1.00 96.25 106 SER A O 1
ATOM 797 N N . LEU A 1 107 ? 17.070 3.982 -12.113 1.00 95.69 107 LEU A N 1
ATOM 798 C CA . LEU A 1 107 ? 17.950 2.878 -11.763 1.00 95.69 107 LEU A CA 1
ATOM 799 C C . LEU A 1 107 ? 18.651 3.190 -10.441 1.00 95.69 107 LEU A C 1
ATOM 801 O O . LEU A 1 107 ? 19.229 4.261 -10.263 1.00 95.69 107 LEU A O 1
ATOM 805 N N . GLN A 1 108 ? 18.630 2.229 -9.523 1.00 96.06 108 GLN A N 1
ATOM 806 C CA . GLN A 1 108 ? 19.379 2.267 -8.273 1.00 96.06 108 GLN A CA 1
ATOM 807 C C . GLN A 1 108 ? 20.450 1.170 -8.285 1.00 96.06 108 GLN A C 1
ATOM 809 O O . GLN A 1 108 ? 20.147 -0.024 -8.348 1.00 96.06 108 GLN A O 1
ATOM 814 N N . GLY A 1 109 ? 21.709 1.596 -8.185 1.00 92.19 109 GLY A N 1
ATOM 815 C CA . GLY A 1 109 ? 22.898 0.748 -8.286 1.00 92.19 109 GLY A CA 1
ATOM 816 C C . GLY A 1 109 ? 23.841 1.234 -9.386 1.00 92.19 109 GLY A C 1
ATOM 817 O O . GLY A 1 109 ? 23.527 2.169 -10.116 1.00 92.19 109 GLY A O 1
ATOM 818 N N . GLU A 1 110 ? 25.010 0.609 -9.503 1.00 90.81 110 GLU A N 1
ATOM 819 C CA . GLU A 1 110 ? 25.942 0.907 -10.593 1.00 90.81 110 GLU A CA 1
ATOM 820 C C . GLU A 1 110 ? 25.701 -0.044 -11.778 1.00 90.81 110 GLU A C 1
ATOM 822 O O . GLU A 1 110 ? 25.763 -1.270 -11.594 1.00 90.81 110 GLU A O 1
ATOM 827 N N . PRO A 1 111 ? 25.460 0.483 -12.995 1.00 90.06 111 PRO A N 1
ATOM 828 C CA . PRO A 1 111 ? 25.263 -0.339 -14.179 1.00 90.06 111 PRO A CA 1
ATOM 829 C C . PRO A 1 111 ? 26.614 -0.870 -14.673 1.00 90.06 111 PRO A C 1
ATOM 831 O O . PRO A 1 111 ? 27.316 -0.231 -15.455 1.00 90.06 111 PRO A O 1
ATOM 834 N N . LYS A 1 112 ? 27.003 -2.042 -14.171 1.00 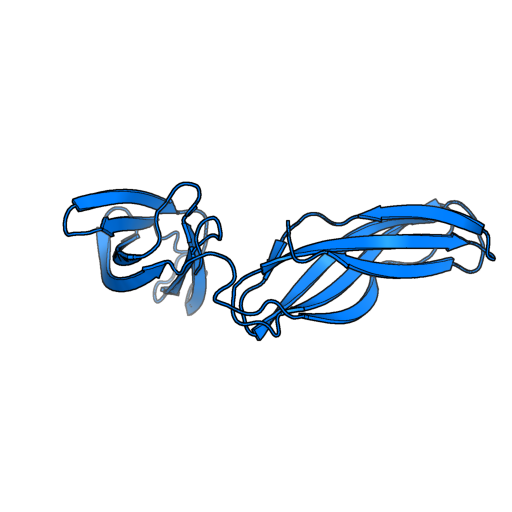91.62 112 LYS A N 1
ATOM 835 C CA . LYS A 1 112 ? 28.238 -2.744 -14.531 1.00 91.62 112 LYS A CA 1
ATOM 836 C C . LYS A 1 112 ? 27.881 -4.094 -15.132 1.00 91.62 112 LYS A C 1
ATOM 838 O O . LYS A 1 112 ? 26.881 -4.701 -14.762 1.00 91.62 112 LYS A O 1
ATOM 843 N N . GLN A 1 113 ? 28.722 -4.587 -16.033 1.00 91.25 113 GLN A N 1
ATOM 844 C CA . GLN A 1 113 ? 28.536 -5.929 -16.568 1.00 91.25 113 GLN A CA 1
ATOM 845 C C . GLN A 1 113 ? 28.512 -6.963 -15.430 1.00 91.25 113 GLN A C 1
ATOM 847 O O . GLN A 1 113 ? 29.295 -6.881 -14.483 1.00 91.25 113 GLN A O 1
ATOM 852 N N . ALA A 1 114 ? 27.597 -7.920 -15.540 1.00 90.12 114 ALA A N 1
ATOM 853 C CA . ALA A 1 114 ? 27.269 -8.938 -14.551 1.00 90.12 114 ALA A CA 1
ATOM 854 C C . ALA A 1 114 ? 26.778 -8.401 -13.187 1.00 90.12 114 ALA A C 1
ATOM 856 O O . ALA A 1 114 ? 26.759 -9.160 -12.212 1.00 90.12 114 ALA A O 1
ATOM 857 N N . SER A 1 115 ? 26.350 -7.132 -13.094 1.00 91.56 115 SER A N 1
ATOM 858 C CA . SER A 1 115 ? 25.749 -6.579 -11.873 1.00 91.56 115 SER A CA 1
ATOM 859 C C . SER A 1 115 ? 24.229 -6.764 -11.832 1.00 91.56 115 SER A C 1
ATOM 861 O O . SER A 1 115 ? 23.558 -6.887 -12.858 1.00 91.56 115 SER A O 1
ATOM 863 N N . LEU A 1 116 ? 23.688 -6.817 -10.612 1.00 95.31 116 LEU A N 1
ATOM 864 C CA . LEU A 1 116 ? 22.253 -6.754 -10.348 1.00 95.31 116 LEU A CA 1
ATOM 865 C C . LEU A 1 116 ? 21.913 -5.323 -9.930 1.00 95.31 116 LEU A C 1
ATOM 867 O O . LEU A 1 116 ? 22.4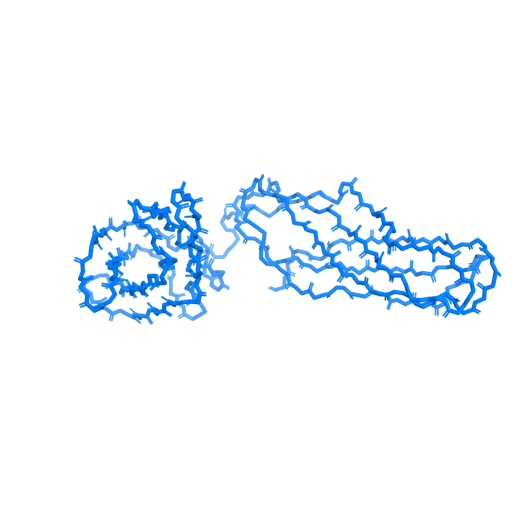87 -4.807 -8.968 1.00 95.31 116 LEU A O 1
ATOM 871 N N . VAL A 1 117 ? 20.980 -4.698 -10.636 1.00 96.31 117 VAL A N 1
ATOM 872 C CA . VAL A 1 117 ? 20.497 -3.343 -10.353 1.00 96.31 117 VAL A CA 1
ATOM 873 C C . VAL A 1 117 ? 19.021 -3.379 -9.977 1.00 96.31 117 VAL A C 1
ATOM 875 O O . VAL A 1 117 ? 18.298 -4.320 -10.305 1.00 96.31 117 VAL A O 1
ATOM 878 N N . SER A 1 118 ? 18.571 -2.356 -9.255 1.00 97.56 118 SER A N 1
ATOM 879 C CA . SER A 1 118 ? 17.152 -2.157 -8.966 1.00 97.56 118 SER A CA 1
ATOM 880 C C . SER A 1 118 ? 16.554 -1.155 -9.941 1.00 97.56 118 SER A C 1
ATOM 882 O O . SER A 1 118 ? 17.144 -0.099 -10.164 1.00 97.56 118 SER A O 1
ATOM 884 N N . ILE A 1 119 ? 15.369 -1.457 -10.457 1.00 97.88 119 ILE A N 1
ATOM 885 C CA . ILE A 1 119 ? 14.564 -0.529 -11.248 1.00 97.88 119 ILE A CA 1
ATOM 886 C C . ILE A 1 119 ? 13.427 -0.029 -10.360 1.00 97.88 119 ILE A C 1
ATOM 888 O O . ILE A 1 119 ? 12.696 -0.824 -9.765 1.00 97.88 119 ILE A O 1
ATOM 892 N N . LEU A 1 120 ? 13.335 1.291 -10.222 1.00 98.19 120 LEU A N 1
ATOM 893 C CA . LEU A 1 120 ? 12.377 1.989 -9.375 1.00 98.19 120 LEU A CA 1
ATOM 894 C C . LEU A 1 120 ? 11.392 2.737 -10.270 1.00 98.19 120 LEU A C 1
ATOM 896 O O . LEU A 1 120 ? 11.775 3.687 -10.947 1.00 98.19 120 LEU A O 1
ATOM 900 N N . ALA A 1 121 ? 10.135 2.307 -10.272 1.00 98.31 121 ALA A N 1
ATOM 901 C CA . ALA A 1 121 ? 9.055 2.991 -10.967 1.00 98.31 121 ALA A CA 1
ATOM 902 C C . ALA A 1 121 ? 8.207 3.766 -9.951 1.00 98.31 121 ALA A C 1
ATOM 904 O O . ALA A 1 121 ? 7.587 3.168 -9.070 1.00 98.31 121 ALA A O 1
ATOM 905 N N . THR A 1 122 ? 8.194 5.093 -10.054 1.00 98.06 122 THR A N 1
ATOM 906 C CA . THR A 1 122 ? 7.424 5.971 -9.164 1.00 98.06 122 THR A CA 1
ATOM 907 C C . THR A 1 122 ? 6.046 6.218 -9.762 1.00 98.06 122 THR A C 1
ATOM 909 O O . THR A 1 122 ? 5.927 6.778 -10.853 1.00 98.06 122 THR A O 1
ATOM 912 N N . PHE A 1 123 ? 5.003 5.821 -9.040 1.00 97.75 123 PHE A N 1
ATOM 913 C CA . PHE A 1 123 ? 3.613 5.977 -9.451 1.00 97.75 123 PHE A CA 1
ATOM 914 C C . PHE A 1 123 ? 2.846 6.841 -8.458 1.00 97.75 123 PHE A C 1
ATOM 916 O O . PHE A 1 123 ? 2.910 6.613 -7.252 1.00 97.75 123 PHE A O 1
ATOM 923 N N . VAL A 1 124 ? 2.072 7.792 -8.973 1.00 97.75 124 VAL A N 1
ATOM 924 C CA . VAL A 1 124 ? 1.174 8.637 -8.182 1.00 97.75 124 VAL A CA 1
ATOM 925 C C . VAL A 1 124 ? -0.266 8.221 -8.451 1.00 97.75 124 VAL A C 1
ATOM 927 O O . 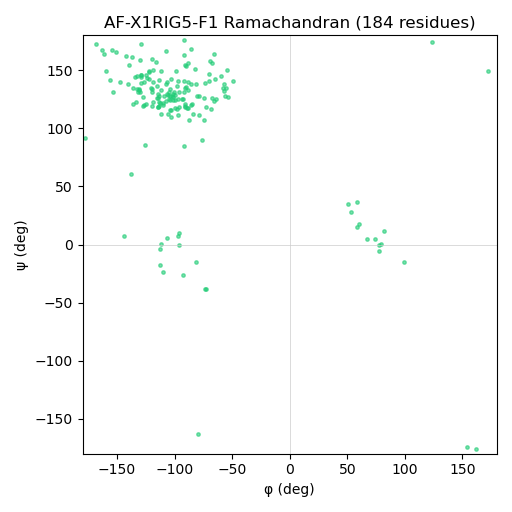VAL A 1 124 ? -0.709 8.261 -9.602 1.00 97.75 124 VAL A O 1
ATOM 930 N N . ASN A 1 125 ? -1.007 7.862 -7.400 1.00 96.56 125 ASN A N 1
ATOM 931 C CA . ASN A 1 125 ? -2.437 7.585 -7.506 1.00 96.56 125 ASN A CA 1
ATOM 932 C C . ASN A 1 125 ? -3.217 8.908 -7.542 1.00 96.56 125 ASN A C 1
ATOM 934 O O . ASN A 1 125 ? -3.288 9.634 -6.550 1.00 96.56 125 ASN A O 1
ATOM 938 N N . THR A 1 126 ? -3.813 9.213 -8.692 1.00 96.25 126 THR A N 1
ATOM 939 C CA . THR A 1 126 ? -4.612 10.428 -8.925 1.00 96.25 126 THR A CA 1
ATOM 940 C C . THR A 1 126 ? -6.114 10.143 -8.999 1.00 96.25 126 THR A C 1
ATOM 942 O O . THR A 1 126 ? -6.895 11.038 -9.319 1.00 96.25 126 THR A O 1
ATOM 945 N N . GLY A 1 127 ? -6.519 8.898 -8.736 1.00 94.06 127 GLY A N 1
ATOM 946 C CA . GLY A 1 127 ? -7.908 8.457 -8.710 1.00 94.06 127 GLY A CA 1
ATOM 947 C C . GLY A 1 127 ? -8.625 8.812 -7.409 1.00 94.06 127 GLY A C 1
ATOM 948 O O . GLY A 1 127 ? -8.195 9.659 -6.631 1.00 94.06 127 GLY A O 1
ATOM 949 N N . GLN A 1 128 ? -9.752 8.146 -7.178 1.00 93.62 128 GLN A N 1
ATOM 950 C CA . GLN A 1 128 ? -10.632 8.350 -6.025 1.00 93.62 128 GLN A CA 1
ATOM 951 C C . GLN A 1 128 ? -10.649 7.157 -5.060 1.00 93.62 128 GLN A C 1
ATOM 953 O O . GLN A 1 128 ? -11.355 7.197 -4.052 1.00 93.62 128 GLN A O 1
ATOM 958 N N . ILE A 1 129 ? -9.891 6.100 -5.358 1.00 92.44 129 ILE A N 1
ATO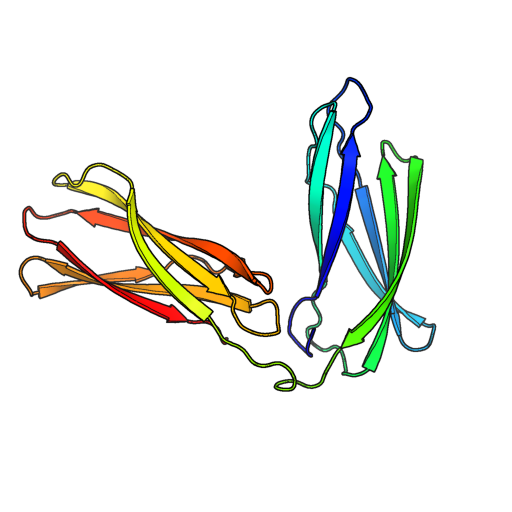M 959 C CA . ILE A 1 129 ? -9.803 4.887 -4.545 1.00 92.44 129 ILE A CA 1
ATOM 960 C C . ILE A 1 129 ? -8.348 4.440 -4.376 1.00 92.44 129 ILE A C 1
ATOM 962 O O . ILE A 1 129 ? -7.527 4.581 -5.288 1.00 92.44 129 ILE A O 1
ATOM 966 N N . ASP A 1 130 ? -8.025 3.905 -3.199 1.00 92.38 130 ASP A N 1
ATOM 967 C CA . ASP A 1 130 ? -6.750 3.232 -2.960 1.00 92.38 130 ASP A CA 1
ATOM 968 C C . ASP A 1 130 ? -6.604 2.088 -3.968 1.00 92.38 130 ASP A C 1
ATOM 970 O O . ASP A 1 130 ? -7.541 1.322 -4.195 1.00 92.38 130 ASP A O 1
ATOM 974 N N . THR A 1 131 ? -5.446 2.000 -4.615 1.00 91.50 131 THR A N 1
ATOM 975 C CA . THR A 1 131 ? -5.283 1.154 -5.800 1.00 91.50 131 THR A CA 1
ATOM 976 C C . THR A 1 131 ? -4.060 0.259 -5.659 1.00 91.50 131 THR A C 1
ATOM 978 O O . THR A 1 131 ? -2.975 0.733 -5.313 1.00 91.50 131 THR A O 1
ATOM 981 N N . ARG A 1 132 ? -4.229 -1.044 -5.921 1.00 92.62 132 ARG A N 1
ATOM 982 C CA . ARG A 1 132 ? -3.101 -1.969 -6.074 1.00 92.62 132 ARG A CA 1
ATOM 983 C C . ARG A 1 132 ? -2.448 -1.720 -7.426 1.00 92.62 132 ARG A C 1
ATOM 985 O O . ARG A 1 132 ? -3.124 -1.712 -8.450 1.00 92.62 132 ARG A O 1
ATOM 992 N N . ALA A 1 133 ? -1.144 -1.490 -7.411 1.00 95.25 133 ALA A N 1
ATOM 993 C CA . ALA A 1 133 ? -0.364 -1.201 -8.601 1.00 95.25 133 ALA A CA 1
ATOM 994 C C . ALA A 1 133 ? 0.760 -2.226 -8.764 1.00 95.25 133 ALA A C 1
ATOM 996 O O . ALA A 1 133 ? 1.394 -2.621 -7.781 1.00 95.25 133 ALA A O 1
ATOM 997 N N . LYS A 1 134 ? 1.034 -2.597 -10.017 1.00 97.25 134 LYS A N 1
ATOM 998 C CA . LYS A 1 134 ? 2.153 -3.448 -10.430 1.00 97.25 134 LYS A CA 1
ATOM 999 C C . LYS A 1 134 ? 2.875 -2.820 -11.618 1.00 97.25 134 LYS A C 1
ATOM 1001 O O . LYS A 1 134 ? 2.238 -2.387 -12.575 1.00 97.25 134 LYS A O 1
ATOM 1006 N N . PHE A 1 135 ? 4.200 -2.776 -11.569 1.00 97.81 135 PHE A N 1
ATOM 1007 C CA . PHE A 1 135 ? 5.023 -2.319 -12.682 1.00 97.81 135 PHE A CA 1
ATOM 1008 C C . PHE A 1 135 ? 5.389 -3.494 -13.580 1.00 97.81 135 PHE A C 1
ATOM 1010 O O . PHE A 1 135 ? 5.810 -4.538 -13.079 1.00 97.81 135 PHE A O 1
ATOM 1017 N N . THR A 1 136 ? 5.282 -3.277 -14.890 1.00 98.00 136 THR A N 1
ATOM 1018 C CA . THR A 1 136 ? 5.784 -4.175 -15.932 1.00 98.00 136 THR A CA 1
ATOM 1019 C C . THR A 1 136 ? 6.667 -3.361 -16.874 1.00 98.00 136 THR A C 1
ATOM 1021 O O . THR A 1 136 ? 6.251 -2.314 -17.379 1.00 98.00 136 THR A O 1
ATOM 1024 N N . GLY A 1 137 ? 7.895 -3.826 -17.097 1.00 97.88 137 GLY A N 1
ATOM 1025 C CA . GLY A 1 137 ? 8.878 -3.165 -17.947 1.00 97.88 137 GLY A CA 1
ATOM 1026 C C . GLY A 1 137 ? 9.511 -4.124 -18.945 1.00 97.88 137 GLY A C 1
ATOM 1027 O O . GLY A 1 137 ? 9.962 -5.201 -18.575 1.00 97.88 137 GLY A O 1
ATOM 1028 N N . GLU A 1 138 ? 9.583 -3.712 -20.202 1.00 98.31 138 GLU A N 1
ATOM 1029 C CA . GLU A 1 138 ? 10.364 -4.370 -21.243 1.00 98.31 138 GLU A CA 1
ATOM 1030 C C . GLU A 1 138 ? 11.790 -3.816 -21.241 1.00 98.31 138 GLU A C 1
ATOM 1032 O O . GLU A 1 138 ? 11.997 -2.596 -21.214 1.00 98.31 138 GLU A O 1
ATOM 1037 N N . VAL A 1 139 ? 12.774 -4.711 -21.282 1.00 97.81 139 VAL A N 1
ATOM 1038 C CA . VAL A 1 139 ? 14.193 -4.365 -21.225 1.00 97.81 139 VAL A CA 1
ATOM 1039 C C . VAL A 1 139 ? 14.857 -4.698 -22.549 1.00 97.81 139 VAL A C 1
ATOM 1041 O O . VAL A 1 139 ? 14.877 -5.848 -22.985 1.00 97.81 139 VAL A O 1
ATOM 1044 N N . TYR A 1 140 ? 15.465 -3.685 -23.152 1.00 97.12 140 TYR A N 1
ATOM 1045 C CA . TYR A 1 140 ? 16.177 -3.784 -24.415 1.00 97.12 140 TYR A CA 1
ATOM 1046 C C . TYR A 1 140 ? 17.671 -3.546 -24.205 1.00 97.12 140 TYR A C 1
ATOM 1048 O O . TYR A 1 140 ? 18.049 -2.654 -23.445 1.00 97.12 140 TYR A O 1
ATOM 1056 N N . CYS A 1 141 ? 18.523 -4.285 -24.914 1.00 96.19 141 CYS A N 1
ATOM 1057 C CA . CYS A 1 141 ? 19.961 -4.029 -24.986 1.00 96.19 141 CYS A CA 1
ATOM 1058 C C . CYS A 1 141 ? 20.378 -3.897 -26.448 1.00 96.19 141 CYS A C 1
ATOM 1060 O O . CYS A 1 141 ? 20.174 -4.808 -27.243 1.00 96.19 141 CYS A O 1
ATOM 1062 N N . ASN A 1 142 ? 20.938 -2.741 -26.813 1.00 95.56 142 ASN A N 1
ATOM 1063 C CA . ASN A 1 142 ? 21.322 -2.413 -28.191 1.00 95.56 142 ASN A CA 1
ATOM 1064 C C . ASN A 1 142 ? 20.184 -2.592 -29.226 1.00 95.56 142 ASN A C 1
ATOM 1066 O O . ASN A 1 142 ? 20.452 -2.824 -30.401 1.00 95.56 142 ASN A O 1
ATOM 1070 N N . GLY A 1 143 ? 18.927 -2.443 -28.793 1.00 94.75 143 GLY A N 1
ATOM 1071 C CA . GLY A 1 143 ? 17.730 -2.552 -29.636 1.00 94.75 143 GLY A CA 1
ATOM 1072 C C . GLY A 1 143 ? 17.011 -3.902 -29.572 1.00 94.75 143 GLY A C 1
ATOM 1073 O O . GLY A 1 143 ? 15.846 -3.964 -29.954 1.00 94.75 143 GLY A O 1
ATOM 1074 N N . ASP A 1 144 ? 17.644 -4.944 -29.031 1.00 96.12 144 ASP A N 1
ATOM 1075 C CA . ASP A 1 144 ? 17.033 -6.269 -28.894 1.00 96.12 144 ASP A CA 1
ATOM 1076 C C . ASP A 1 144 ? 16.320 -6.403 -27.546 1.00 96.12 144 ASP A C 1
ATOM 1078 O O . ASP A 1 144 ? 16.884 -6.034 -26.514 1.00 96.12 144 ASP A O 1
ATOM 1082 N N . LEU A 1 145 ? 15.096 -6.943 -27.539 1.00 96.25 145 LEU A N 1
ATOM 1083 C CA . LEU A 1 145 ? 14.372 -7.280 -26.309 1.00 96.25 145 LEU A CA 1
ATOM 1084 C C . LEU A 1 145 ? 15.080 -8.453 -25.623 1.00 96.25 145 LEU A C 1
ATOM 1086 O O . LEU A 1 145 ? 15.149 -9.548 -26.181 1.00 96.25 145 LEU A O 1
ATOM 1090 N N . ILE A 1 146 ? 15.594 -8.220 -24.418 1.00 96.31 146 ILE A N 1
ATOM 1091 C CA . ILE A 1 146 ? 16.365 -9.214 -23.662 1.00 96.31 146 ILE A CA 1
ATOM 1092 C C . ILE A 1 146 ? 15.631 -9.737 -22.430 1.00 96.31 146 ILE A C 1
ATOM 1094 O O . ILE A 1 146 ? 15.956 -10.829 -21.974 1.00 96.31 146 ILE A O 1
ATOM 1098 N N . ASP A 1 147 ? 14.676 -8.978 -21.883 1.00 96.38 147 ASP A N 1
ATOM 1099 C CA . ASP A 1 147 ? 13.964 -9.367 -20.666 1.00 96.38 147 ASP A CA 1
ATOM 1100 C C . ASP A 1 147 ? 12.641 -8.603 -20.481 1.00 96.38 147 ASP A C 1
ATOM 1102 O O . ASP A 1 147 ? 12.418 -7.548 -21.084 1.00 96.38 147 ASP A O 1
ATOM 1106 N N . VAL A 1 148 ? 11.791 -9.122 -19.594 1.00 97.50 148 VAL A N 1
ATOM 1107 C CA . VAL A 1 148 ? 10.610 -8.444 -19.051 1.00 97.50 148 VAL A CA 1
ATOM 1108 C C . VAL A 1 148 ? 10.679 -8.506 -17.529 1.00 97.50 148 VAL A C 1
ATOM 1110 O O . VAL A 1 148 ? 10.664 -9.581 -16.934 1.00 97.50 148 VAL A O 1
ATOM 1113 N N . ILE A 1 149 ? 10.725 -7.340 -16.891 1.00 97.56 149 ILE A N 1
ATOM 1114 C CA . ILE A 1 149 ? 10.791 -7.207 -15.437 1.00 97.56 149 ILE A CA 1
ATOM 1115 C C . ILE A 1 149 ? 9.432 -6.822 -14.866 1.00 97.56 149 ILE A C 1
ATOM 1117 O O . ILE A 1 149 ? 8.705 -5.997 -15.421 1.00 97.56 149 ILE A O 1
ATOM 1121 N N . GLU A 1 150 ? 9.117 -7.386 -13.707 1.00 97.94 150 GLU A N 1
ATOM 1122 C CA . GLU A 1 150 ? 7.896 -7.084 -12.973 1.00 97.94 150 GLU A CA 1
ATOM 1123 C C . GLU A 1 150 ? 8.215 -6.750 -11.518 1.00 97.94 150 GLU A C 1
ATOM 1125 O O . GLU A 1 150 ? 9.128 -7.321 -10.913 1.00 97.94 150 GLU A O 1
ATOM 1130 N N . SER A 1 151 ? 7.467 -5.813 -10.940 1.00 97.62 151 SER A N 1
ATOM 1131 C CA . SER A 1 151 ? 7.494 -5.590 -9.495 1.00 97.62 151 SER A CA 1
ATOM 1132 C C . SER A 1 151 ? 6.523 -6.522 -8.770 1.00 97.62 151 SER A C 1
ATOM 1134 O O . SER A 1 151 ? 5.628 -7.120 -9.370 1.00 97.62 151 SER A O 1
ATOM 1136 N N . GLY A 1 152 ? 6.639 -6.568 -7.442 1.00 95.56 152 GLY A N 1
ATOM 1137 C CA . GLY A 1 152 ? 5.507 -6.960 -6.603 1.00 95.56 152 GLY A CA 1
ATOM 1138 C C . GLY A 1 152 ? 4.365 -5.940 -6.682 1.00 95.56 152 GLY A C 1
ATOM 1139 O O . GLY A 1 152 ? 4.564 -4.804 -7.127 1.00 95.56 152 GLY A O 1
ATOM 1140 N N . GLU A 1 153 ? 3.183 -6.348 -6.232 1.00 94.19 153 GLU A N 1
ATOM 1141 C CA . GLU A 1 153 ? 2.035 -5.458 -6.058 1.00 94.19 153 GLU A CA 1
ATOM 1142 C C . GLU A 1 153 ? 2.133 -4.688 -4.744 1.00 94.19 153 GLU A C 1
ATOM 1144 O O . GLU A 1 153 ? 2.472 -5.254 -3.702 1.00 94.19 153 GLU A O 1
ATOM 1149 N N . ILE A 1 154 ? 1.803 -3.399 -4.787 1.00 93.06 154 ILE A N 1
ATOM 1150 C CA . ILE A 1 154 ? 1.668 -2.564 -3.590 1.00 93.06 154 ILE A CA 1
ATOM 1151 C C . ILE A 1 154 ? 0.367 -1.766 -3.646 1.00 93.06 154 ILE A C 1
ATOM 1153 O O . ILE A 1 154 ? -0.063 -1.339 -4.716 1.00 93.06 154 ILE A O 1
ATOM 1157 N N . LEU A 1 155 ? -0.257 -1.556 -2.487 1.00 92.19 155 LEU A N 1
ATOM 1158 C CA . LEU A 1 155 ? -1.440 -0.710 -2.344 1.00 92.19 155 LEU A CA 1
ATOM 1159 C C . LEU A 1 155 ? -1.009 0.750 -2.161 1.00 92.19 155 LEU A C 1
ATOM 1161 O O . LEU A 1 155 ? -0.291 1.074 -1.215 1.00 92.19 155 LEU A O 1
ATOM 1165 N N . ILE A 1 156 ? -1.449 1.627 -3.061 1.00 93.69 156 ILE A N 1
ATOM 1166 C CA . ILE A 1 156 ? -1.099 3.051 -3.072 1.00 93.69 156 ILE A CA 1
ATOM 1167 C C . ILE A 1 156 ? -2.364 3.861 -2.806 1.00 93.69 156 ILE A C 1
ATOM 1169 O O . ILE A 1 156 ? -3.334 3.803 -3.569 1.00 93.69 156 ILE A O 1
ATOM 1173 N N . ALA A 1 157 ? -2.356 4.606 -1.702 1.00 92.56 157 ALA A N 1
ATOM 1174 C CA . ALA A 1 157 ? -3.516 5.370 -1.272 1.00 92.56 157 ALA A CA 1
ATOM 1175 C C . ALA A 1 157 ? -3.813 6.559 -2.198 1.00 92.56 157 ALA A C 1
ATOM 1177 O O . ALA A 1 157 ? -2.933 7.045 -2.909 1.00 92.56 157 ALA A O 1
ATOM 1178 N N . VAL A 1 158 ? -5.057 7.037 -2.176 1.00 93.69 158 VAL A N 1
ATOM 1179 C CA . VAL A 1 158 ? -5.481 8.215 -2.952 1.00 93.69 158 VAL A CA 1
ATOM 1180 C C . VAL A 1 158 ? -4.582 9.420 -2.671 1.00 93.69 158 VAL A C 1
ATOM 1182 O O . VAL A 1 158 ? -4.411 9.815 -1.519 1.00 93.69 158 VAL A O 1
ATOM 1185 N N . GLY A 1 159 ? -4.044 10.026 -3.733 1.00 95.00 159 GLY A N 1
ATOM 1186 C CA . GLY A 1 159 ? -3.182 11.208 -3.660 1.00 95.00 159 GLY A CA 1
ATOM 1187 C C . GLY A 1 159 ? -1.736 10.927 -3.243 1.00 95.00 159 GLY A C 1
ATOM 1188 O O . GLY A 1 159 ? -0.919 11.845 -3.270 1.00 95.00 159 GLY A O 1
ATOM 1189 N N . GLU A 1 160 ? -1.404 9.686 -2.881 1.00 95.75 160 GLU A N 1
ATOM 1190 C CA . GLU A 1 160 ? -0.060 9.294 -2.462 1.00 95.75 160 GLU A CA 1
ATOM 1191 C C . GLU A 1 160 ? 0.791 8.793 -3.639 1.00 95.75 160 GLU A C 1
ATOM 1193 O O . GLU A 1 160 ? 0.294 8.427 -4.711 1.00 95.75 160 GLU A O 1
ATOM 1198 N N . SER A 1 161 ? 2.106 8.758 -3.407 1.00 96.88 161 SER A N 1
ATOM 1199 C CA . SER A 1 161 ? 3.097 8.189 -4.321 1.00 96.88 161 SER A CA 1
ATOM 1200 C C . SER A 1 161 ? 3.646 6.871 -3.775 1.00 96.88 161 SER A C 1
ATOM 1202 O O . SER A 1 161 ? 3.941 6.758 -2.585 1.00 96.88 161 SER A O 1
ATOM 1204 N N . GLY A 1 162 ? 3.805 5.876 -4.647 1.00 96.50 162 GLY A N 1
ATOM 1205 C CA . GLY A 1 162 ? 4.415 4.586 -4.336 1.00 96.50 162 GLY A CA 1
ATOM 1206 C C . GLY A 1 162 ? 5.575 4.267 -5.275 1.00 96.50 162 GLY A C 1
ATOM 1207 O O . GLY A 1 162 ? 5.550 4.614 -6.455 1.00 96.50 162 GLY A O 1
ATOM 1208 N N . VAL A 1 163 ? 6.595 3.581 -4.750 1.00 98.00 163 VAL A N 1
ATOM 1209 C CA . VAL A 1 163 ? 7.755 3.126 -5.529 1.00 98.00 163 VAL A CA 1
ATOM 1210 C C . VAL A 1 163 ? 7.656 1.623 -5.748 1.00 98.00 163 VAL A C 1
ATOM 1212 O O . VAL A 1 163 ? 7.804 0.836 -4.812 1.00 98.00 163 VAL A O 1
ATOM 1215 N N . LEU A 1 164 ? 7.439 1.227 -6.998 1.00 98.12 164 LEU A N 1
ATOM 1216 C CA . LEU A 1 164 ? 7.402 -0.164 -7.417 1.00 98.12 164 LEU A CA 1
ATOM 1217 C C . LEU A 1 164 ? 8.812 -0.609 -7.794 1.00 98.12 164 LEU A C 1
ATOM 1219 O O . LEU A 1 164 ? 9.435 -0.064 -8.706 1.00 98.12 164 LEU A O 1
ATOM 1223 N N . LYS A 1 165 ? 9.328 -1.590 -7.053 1.00 98.19 165 LYS A N 1
ATOM 1224 C CA . LYS A 1 165 ? 10.704 -2.066 -7.185 1.00 98.19 165 LYS A CA 1
ATOM 1225 C C . LYS A 1 165 ? 10.750 -3.397 -7.924 1.00 98.19 165 LYS A C 1
ATOM 1227 O O . LYS A 1 165 ? 10.089 -4.353 -7.525 1.00 98.19 165 LYS A O 1
ATOM 1232 N N . SER A 1 166 ? 11.574 -3.452 -8.960 1.00 98.00 166 SER A N 1
ATOM 1233 C CA . SER A 1 166 ? 11.948 -4.671 -9.681 1.00 98.00 166 SER A CA 1
ATOM 1234 C C . SER A 1 166 ? 13.473 -4.761 -9.795 1.00 98.00 166 SER A C 1
ATOM 1236 O O . SER A 1 166 ? 14.197 -3.845 -9.387 1.00 98.00 166 SER A O 1
ATOM 1238 N N . TYR A 1 167 ? 13.979 -5.887 -10.292 1.00 97.12 167 TYR A N 1
ATOM 1239 C CA . TYR A 1 167 ? 15.411 -6.167 -10.361 1.00 97.12 167 TYR A CA 1
ATOM 1240 C C . TYR A 1 167 ? 15.793 -6.614 -11.765 1.00 97.12 167 TYR A C 1
ATOM 1242 O O . TYR A 1 167 ? 15.078 -7.402 -12.372 1.00 97.12 167 TYR A O 1
ATOM 1250 N N . LEU A 1 168 ? 16.934 -6.130 -12.248 1.00 96.62 168 LEU A N 1
ATOM 1251 C CA . LEU A 1 168 ? 17.464 -6.456 -13.567 1.00 96.62 168 LEU A CA 1
ATOM 1252 C C . LEU A 1 168 ? 18.930 -6.862 -13.445 1.00 96.62 168 LEU A C 1
ATOM 1254 O O . LEU A 1 168 ? 19.719 -6.185 -12.778 1.00 96.62 168 LEU A O 1
ATOM 1258 N N . ARG A 1 169 ? 19.307 -7.954 -14.110 1.00 94.88 169 ARG A N 1
ATOM 1259 C CA . ARG A 1 169 ? 20.702 -8.376 -14.233 1.00 94.88 169 ARG A CA 1
ATOM 1260 C C . ARG A 1 169 ? 21.287 -7.897 -15.560 1.00 94.88 169 ARG A C 1
ATOM 1262 O O . ARG A 1 169 ? 20.752 -8.199 -16.618 1.00 94.88 169 ARG A O 1
ATOM 1269 N N . LEU A 1 170 ? 22.402 -7.173 -15.509 1.00 93.81 170 LEU A N 1
ATOM 1270 C CA . LEU A 1 170 ? 23.058 -6.608 -16.692 1.00 93.81 170 LEU A CA 1
ATOM 1271 C C . LEU A 1 170 ? 24.120 -7.571 -17.230 1.00 93.81 170 LEU A C 1
ATOM 1273 O O . LEU A 1 170 ? 25.291 -7.470 -16.877 1.00 93.81 170 LEU A O 1
ATOM 1277 N N . GLU A 1 171 ? 23.737 -8.543 -18.052 1.00 92.06 171 GLU A N 1
ATOM 1278 C CA . GLU A 1 171 ? 24.665 -9.598 -18.498 1.00 92.06 171 GLU A CA 1
ATOM 1279 C C . GLU A 1 171 ? 25.712 -9.105 -19.506 1.00 92.06 171 GLU A C 1
ATOM 1281 O O . GLU A 1 171 ? 26.890 -9.471 -19.438 1.00 92.06 171 GLU A O 1
ATOM 1286 N N . ASN A 1 172 ? 25.291 -8.225 -20.413 1.00 90.50 172 ASN A N 1
ATOM 1287 C CA . ASN A 1 172 ? 26.109 -7.737 -21.518 1.00 90.50 172 ASN A CA 1
ATOM 1288 C C . ASN A 1 172 ? 26.454 -6.258 -21.344 1.00 90.50 172 ASN A C 1
ATOM 1290 O O . ASN A 1 172 ? 25.674 -5.488 -20.788 1.00 90.50 172 ASN A O 1
ATOM 1294 N N . SER A 1 173 ? 27.613 -5.846 -21.854 1.00 90.38 173 SER A N 1
ATOM 1295 C CA . SER A 1 173 ? 27.912 -4.421 -22.022 1.00 90.38 173 SER A CA 1
ATOM 1296 C C . SER A 1 173 ? 27.103 -3.862 -23.195 1.00 90.38 173 SER A C 1
ATOM 1298 O O . SER A 1 173 ? 26.996 -4.510 -24.235 1.00 90.38 173 SER A O 1
ATOM 1300 N N . GLY A 1 174 ? 26.551 -2.659 -23.052 1.00 92.19 174 GLY A N 1
ATOM 1301 C CA . GLY A 1 174 ? 25.743 -2.045 -24.103 1.00 92.19 174 GLY A CA 1
ATOM 1302 C C . GLY A 1 174 ? 24.864 -0.913 -23.595 1.00 92.19 174 GLY A C 1
ATOM 1303 O O . GLY A 1 174 ? 24.928 -0.539 -22.422 1.00 92.19 174 GLY A O 1
ATOM 1304 N N . ASN A 1 175 ? 24.048 -0.371 -24.496 1.00 93.44 175 ASN A N 1
ATOM 1305 C CA . ASN A 1 175 ? 23.025 0.604 -24.149 1.00 93.44 175 ASN A CA 1
ATOM 1306 C C . ASN A 1 175 ? 21.734 -0.129 -23.768 1.00 93.44 175 ASN A C 1
ATOM 1308 O O . ASN A 1 175 ? 21.156 -0.827 -24.603 1.00 93.44 175 ASN A O 1
ATOM 1312 N N . TYR A 1 176 ? 21.310 0.041 -22.516 1.00 95.12 176 TYR A N 1
ATOM 1313 C CA . TYR A 1 176 ? 20.061 -0.511 -22.009 1.00 95.12 176 TYR A CA 1
ATOM 1314 C C . TYR A 1 176 ? 18.957 0.538 -22.080 1.00 95.12 176 TYR A C 1
ATOM 1316 O O . TYR A 1 176 ? 19.120 1.655 -21.590 1.00 95.12 176 TYR A O 1
ATOM 1324 N N . GLN A 1 177 ? 17.812 0.142 -22.624 1.00 96.44 177 GLN A N 1
ATOM 1325 C CA . GLN A 1 177 ? 16.590 0.934 -22.621 1.00 96.44 177 GLN A CA 1
ATOM 1326 C C . GLN A 1 177 ? 15.489 0.152 -21.912 1.00 96.44 177 GLN A C 1
ATOM 1328 O O . GLN A 1 177 ? 15.297 -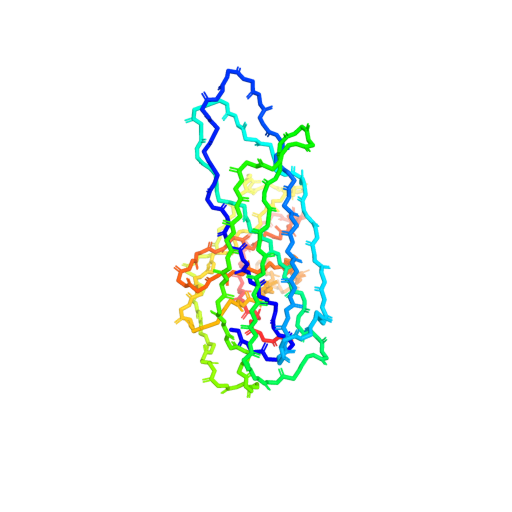1.033 -22.172 1.00 96.44 177 GLN A O 1
ATOM 1333 N N . ILE A 1 178 ? 14.759 0.827 -21.026 1.00 97.00 178 ILE A N 1
ATOM 1334 C CA . ILE A 1 178 ? 13.613 0.253 -20.324 1.00 97.00 178 ILE A CA 1
ATOM 1335 C C . ILE A 1 178 ? 12.386 1.072 -20.692 1.00 97.00 178 ILE A C 1
ATOM 1337 O O . ILE A 1 178 ? 12.354 2.279 -20.457 1.00 97.00 178 ILE A O 1
ATOM 1341 N N . ASN A 1 179 ? 11.382 0.400 -21.244 1.00 96.94 179 ASN A N 1
ATOM 1342 C CA . ASN A 1 179 ? 10.058 0.967 -21.464 1.00 96.94 179 ASN A CA 1
ATOM 1343 C C . ASN A 1 179 ? 9.101 0.246 -20.522 1.00 96.94 179 ASN A C 1
ATOM 1345 O O . ASN A 1 179 ? 9.13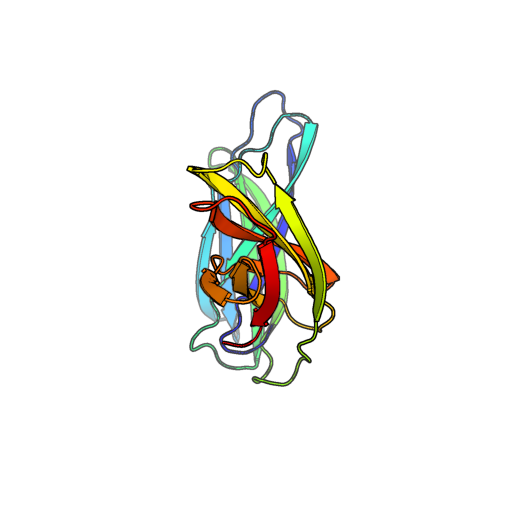7 -0.977 -20.438 1.00 96.94 179 ASN A O 1
ATOM 1349 N N . GLY A 1 180 ? 8.249 0.967 -19.804 1.00 96.62 180 GLY A N 1
ATOM 1350 C CA . GLY A 1 180 ? 7.361 0.322 -18.848 1.00 96.62 180 GLY A CA 1
ATOM 1351 C C . GLY A 1 180 ? 6.064 1.066 -18.642 1.00 96.62 180 GLY A C 1
ATOM 1352 O O . GLY A 1 180 ? 5.910 2.224 -19.030 1.00 96.62 180 GLY A O 1
ATOM 1353 N N . TYR A 1 181 ? 5.133 0.362 -18.021 1.00 96.62 181 TYR A N 1
ATOM 1354 C CA . TYR A 1 181 ? 3.814 0.855 -17.672 1.00 96.62 181 TYR A CA 1
ATOM 1355 C C . TYR A 1 181 ? 3.401 0.297 -16.310 1.00 96.62 181 TYR A C 1
ATOM 1357 O O . TYR A 1 181 ? 3.991 -0.653 -15.787 1.00 96.62 181 TYR A O 1
ATOM 1365 N N . ILE A 1 182 ? 2.399 0.934 -15.709 1.00 96.81 182 ILE A N 1
ATOM 1366 C CA . ILE A 1 182 ? 1.804 0.481 -14.456 1.00 96.81 182 ILE A CA 1
ATOM 1367 C C . ILE A 1 182 ? 0.456 -0.139 -14.781 1.00 96.81 182 ILE A C 1
ATOM 1369 O O . ILE A 1 182 ? -0.396 0.509 -15.387 1.00 96.81 182 ILE A O 1
ATOM 1373 N N . ASN A 1 183 ? 0.274 -1.379 -14.347 1.00 93.94 183 ASN A N 1
ATOM 1374 C CA . ASN A 1 183 ? -1.022 -2.026 -14.269 1.00 93.94 183 ASN A CA 1
ATOM 1375 C C . ASN A 1 183 ? -1.653 -1.652 -12.932 1.00 93.94 183 ASN A C 1
ATOM 1377 O O . ASN A 1 183 ? -1.076 -1.911 -11.874 1.00 93.94 183 ASN A O 1
ATOM 1381 N N . PHE A 1 184 ? -2.814 -1.009 -12.988 1.00 84.94 184 PHE A N 1
ATOM 1382 C CA . PHE A 1 184 ? -3.560 -0.566 -11.816 1.00 84.94 184 PHE A CA 1
ATOM 1383 C C . PHE A 1 184 ? -5.057 -0.846 -12.009 1.00 84.94 184 PHE A C 1
ATOM 1385 O O . PHE A 1 184 ? -5.871 0.062 -12.072 1.00 84.94 184 PHE A O 1
ATOM 1392 N N . ASP A 1 185 ? -5.402 -2.121 -12.185 1.00 68.44 185 ASP A N 1
ATOM 1393 C CA . ASP A 1 185 ? -6.769 -2.662 -12.113 1.00 68.44 185 ASP A CA 1
ATOM 1394 C C . ASP A 1 185 ? -6.692 -4.187 -12.317 1.00 68.44 185 ASP A C 1
ATOM 1396 O O . ASP A 1 185 ? -6.669 -4.667 -13.451 1.00 68.44 185 ASP A O 1
ATOM 1400 N N . LEU A 1 186 ? -6.579 -4.957 -11.232 1.00 48.84 186 LEU A N 1
ATOM 1401 C CA . LEU A 1 186 ? -6.782 -6.412 -11.251 1.00 48.84 186 LEU A CA 1
ATOM 1402 C C . LEU A 1 186 ? -7.878 -6.779 -10.254 1.00 48.84 186 LEU A C 1
ATOM 1404 O O . LEU A 1 186 ? -7.820 -6.251 -9.119 1.00 48.84 186 LEU A O 1
#

pLDDT: mean 94.56, std 4.65, range [48.84, 98.31]

Organism: NCBI:txid412755

Solvent-accessible surface area (backbone atoms only — not comparable to full-atom values): 10536 Å² total; per-residue (Å²): 81,33,43,61,37,61,39,76,48,76,43,81,45,72,32,86,50,93,55,73,42,55,47,37,38,39,35,41,32,27,43,94,89,40,78,77,49,74,48,75,51,54,85,60,74,40,50,51,76,34,72,48,76,48,74,46,76,43,81,30,64,91,49,72,59,44,66,37,37,37,43,37,39,34,26,50,92,90,39,80,78,48,72,48,80,44,79,50,54,33,36,57,73,84,74,58,56,81,44,66,44,81,78,45,77,46,77,50,71,72,97,42,69,72,30,75,32,36,40,39,37,35,35,34,29,68,30,68,46,67,40,56,35,29,38,43,31,44,32,25,49,76,82,41,80,74,50,77,40,56,29,61,75,46,79,29,44,57,74,35,75,41,75,34,54,28,68,48,73,34,75,63,85,74,58,75,48,77,52,69,53,74,52,68,82,131

Mean predicted aligned error: 5.49 Å

Sequence (186 aa):
TEVNYPLQIKISFKNTGNVVAKPQIAVEISSNGAIVDSVSFEDTKIKPEKIEVIPVEWDTTGRQAGNYSAHVVVSLGGTNIGEKGLEFAILPLGTLSRSGMLTEISLQGEPKQASLVSILATFVNTGQIDTRAKFTGEVYCNGDLIDVIESGEILIAVGESGVLKSYLRLENSGNYQINGYINFDL